Protein AF-A0A6C0IF96-F1 (afdb_monomer)

InterPro domains:
  IPR025749 Sphingomyelin synthase-like domain [PF14360] (118-184)
  IPR045221 Sphingomyelin synthase-like [PTHR21290] (3-183)

Nearest PDB structures (foldseek):
  2a96-assembly2_C  TM=3.937E-01  e=8.155E-01  Salmonella enterica subsp. enterica serovar Typhimurium
  9jq0-assembly1_A  TM=4.313E-01  e=2.202E+00  Klebsiella pneumoniae 342
  7f18-assembly3_C  TM=3.898E-01  e=2.202E+00  Pseudomonas aeruginosa
  1eoi-assembly1_A  TM=3.866E-01  e=2.686E+00  Shimwellia blattae
  1d2t-assembly1_A  TM=3.594E-01  e=9.774E+00  Shimwellia blattae

Structure (mmCIF, N/CA/C/O backbone):
data_AF-A0A6C0IF96-F1
#
_entry.id   AF-A0A6C0IF96-F1
#
loop_
_atom_site.group_PDB
_atom_site.id
_atom_site.type_symbol
_atom_site.label_atom_id
_atom_site.label_alt_id
_atom_site.label_comp_id
_atom_site.label_asym_id
_atom_site.label_entity_id
_atom_site.label_seq_id
_atom_site.pdbx_PDB_ins_code
_atom_site.Cartn_x
_atom_site.Cartn_y
_atom_site.Cartn_z
_atom_site.occupancy
_atom_site.B_iso_or_equiv
_atom_site.auth_seq_id
_atom_site.auth_comp_id
_atom_site.auth_asym_id
_atom_site.auth_atom_id
_atom_site.pdbx_PDB_model_num
ATOM 1 N N . MET A 1 1 ? 3.254 13.600 25.659 1.00 69.75 1 MET A N 1
ATOM 2 C CA . MET A 1 1 ? 4.427 14.160 24.950 1.00 69.75 1 MET A CA 1
ATOM 3 C C . MET A 1 1 ? 5.281 13.077 24.284 1.00 69.75 1 MET A C 1
ATOM 5 O O . MET A 1 1 ? 5.411 13.110 23.072 1.00 69.75 1 MET A O 1
ATOM 9 N N . TYR A 1 2 ? 5.772 12.069 25.017 1.00 82.62 2 TYR A N 1
ATOM 10 C CA . TYR A 1 2 ? 6.645 11.014 24.462 1.00 82.62 2 TYR A CA 1
ATOM 11 C C . TYR A 1 2 ? 6.023 10.183 23.316 1.00 82.62 2 TYR A C 1
ATOM 13 O O . TYR A 1 2 ? 6.676 9.947 22.309 1.00 82.62 2 TYR A O 1
ATOM 21 N N . LYS A 1 3 ? 4.733 9.819 23.405 1.00 83.25 3 LYS A N 1
ATOM 22 C CA . LYS A 1 3 ? 4.023 9.085 22.333 1.00 83.25 3 LYS A CA 1
ATOM 23 C C . LYS A 1 3 ? 3.950 9.859 21.007 1.00 83.25 3 LYS A C 1
ATOM 25 O O . LYS A 1 3 ? 4.128 9.277 19.946 1.00 83.25 3 LYS A O 1
ATOM 30 N N . ILE A 1 4 ? 3.722 11.172 21.085 1.00 85.06 4 ILE A N 1
ATOM 31 C CA . ILE A 1 4 ? 3.670 12.057 19.911 1.00 85.06 4 ILE A CA 1
ATOM 32 C C . ILE A 1 4 ? 5.063 12.165 19.285 1.00 85.06 4 ILE A C 1
ATOM 34 O O . ILE A 1 4 ? 5.203 12.070 18.072 1.00 85.06 4 ILE A O 1
ATOM 38 N N . LEU A 1 5 ? 6.102 12.293 20.114 1.00 89.25 5 LEU A N 1
ATOM 39 C CA . LEU A 1 5 ? 7.483 12.308 19.642 1.00 89.25 5 LEU A CA 1
ATOM 40 C C . LEU A 1 5 ? 7.848 11.010 18.905 1.00 89.25 5 LEU A C 1
ATOM 42 O O . LEU A 1 5 ? 8.382 11.078 17.803 1.00 89.25 5 LEU A O 1
ATOM 46 N N . ILE A 1 6 ? 7.513 9.842 19.469 1.00 88.50 6 ILE A N 1
ATOM 47 C CA . ILE A 1 6 ? 7.736 8.545 18.807 1.00 88.50 6 ILE A CA 1
ATOM 48 C C . ILE A 1 6 ? 7.043 8.503 17.445 1.00 88.50 6 ILE A C 1
ATOM 50 O O . ILE A 1 6 ? 7.666 8.113 16.463 1.00 88.50 6 ILE A O 1
ATOM 54 N N . PHE A 1 7 ? 5.781 8.926 17.371 1.00 89.56 7 PHE A N 1
ATOM 55 C CA . PHE A 1 7 ? 5.023 8.941 16.121 1.00 89.56 7 PHE A CA 1
ATOM 56 C C . PHE A 1 7 ? 5.738 9.742 15.020 1.00 89.56 7 PHE A C 1
ATOM 58 O O . PHE A 1 7 ? 5.934 9.233 13.917 1.00 89.56 7 PHE A O 1
ATOM 65 N N . PHE A 1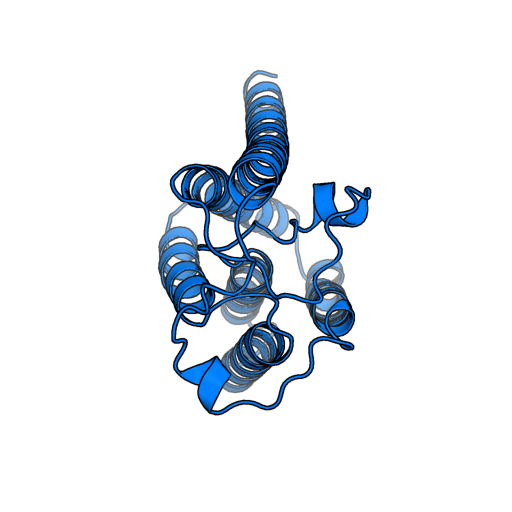 8 ? 6.210 10.953 15.333 1.00 91.94 8 PHE A N 1
ATOM 66 C CA . PHE A 1 8 ? 6.968 11.762 14.374 1.00 91.94 8 PHE A CA 1
ATOM 67 C C . PHE A 1 8 ? 8.311 11.135 13.994 1.00 91.94 8 PHE A C 1
ATOM 69 O O . PHE A 1 8 ? 8.680 11.173 12.823 1.00 91.94 8 PHE A O 1
ATOM 76 N N . ILE A 1 9 ? 9.019 10.519 14.945 1.00 92.94 9 ILE A N 1
ATOM 77 C CA . ILE A 1 9 ? 10.272 9.807 14.659 1.00 92.94 9 ILE A CA 1
ATOM 78 C C . ILE A 1 9 ? 10.025 8.668 13.662 1.00 92.94 9 ILE A C 1
ATOM 80 O O . ILE A 1 9 ? 10.761 8.550 12.686 1.00 92.94 9 ILE A O 1
ATOM 84 N N . VAL A 1 10 ? 8.975 7.865 13.859 1.00 93.50 10 VAL A N 1
ATOM 85 C CA . VAL A 1 10 ? 8.635 6.763 12.943 1.00 93.50 10 VAL A CA 1
ATOM 86 C C . VAL A 1 10 ? 8.319 7.291 11.544 1.00 93.50 10 VAL A C 1
ATOM 88 O O . VAL A 1 10 ? 8.808 6.739 10.562 1.00 93.50 10 VAL A O 1
ATOM 91 N N . ILE A 1 11 ? 7.565 8.386 11.438 1.00 92.69 11 ILE A N 1
ATOM 92 C CA . ILE A 1 11 ? 7.268 9.020 10.148 1.00 92.69 11 ILE A CA 1
ATOM 93 C C . ILE A 1 11 ? 8.548 9.483 9.442 1.00 92.69 11 ILE A C 1
ATOM 95 O O . ILE A 1 11 ? 8.721 9.218 8.253 1.00 92.69 11 ILE A O 1
ATOM 99 N N . ILE A 1 12 ? 9.460 10.137 10.166 1.00 93.56 12 ILE A N 1
ATOM 100 C CA . ILE A 1 12 ? 10.745 10.587 9.613 1.00 93.56 12 ILE A CA 1
ATOM 101 C C . ILE A 1 12 ? 11.563 9.392 9.113 1.00 93.56 12 ILE A C 1
ATOM 103 O O . ILE A 1 12 ? 12.131 9.463 8.026 1.00 93.56 12 ILE A O 1
ATOM 107 N N . ILE A 1 13 ? 11.587 8.287 9.866 1.00 94.06 13 ILE A N 1
ATOM 108 C CA . ILE A 1 13 ? 12.266 7.052 9.455 1.00 94.06 13 ILE A CA 1
ATOM 109 C C . ILE A 1 13 ? 11.658 6.509 8.159 1.00 94.06 13 ILE A C 1
ATOM 111 O O . ILE A 1 13 ? 12.403 6.219 7.228 1.00 94.06 13 ILE A O 1
ATOM 115 N N . ILE A 1 14 ? 10.328 6.411 8.064 1.00 93.44 14 ILE A N 1
ATOM 116 C CA . ILE A 1 14 ? 9.641 5.908 6.862 1.00 93.44 14 ILE A CA 1
ATOM 117 C C . ILE A 1 14 ? 10.014 6.746 5.637 1.00 93.44 14 ILE A C 1
ATOM 119 O O . ILE A 1 14 ? 10.457 6.200 4.628 1.00 93.44 14 ILE A O 1
ATOM 123 N N . PHE A 1 15 ? 9.894 8.072 5.725 1.00 91.38 15 PHE A N 1
ATOM 124 C CA . PHE A 1 15 ? 10.227 8.951 4.602 1.00 91.38 15 PHE A CA 1
ATOM 125 C C . PHE A 1 15 ? 11.717 8.922 4.252 1.00 91.38 15 PHE A C 1
ATOM 127 O O . PHE A 1 15 ? 12.069 8.903 3.072 1.00 91.38 15 PHE A O 1
ATOM 134 N N . GLY A 1 16 ? 12.593 8.874 5.258 1.00 92.06 16 GLY A N 1
ATOM 135 C CA . GLY A 1 16 ? 14.034 8.756 5.059 1.00 92.06 16 GLY A CA 1
ATOM 136 C C . GLY A 1 16 ? 14.413 7.470 4.325 1.00 92.06 16 GLY A C 1
ATOM 137 O O . GLY A 1 16 ? 15.194 7.517 3.378 1.00 92.06 16 GLY A O 1
ATOM 138 N N . LEU A 1 17 ? 13.819 6.336 4.705 1.00 92.25 17 LEU A N 1
ATOM 139 C CA . LEU A 1 17 ? 14.047 5.043 4.055 1.00 92.25 17 LEU A CA 1
ATOM 140 C C . LEU A 1 17 ? 13.461 4.989 2.638 1.00 92.25 17 LEU A C 1
ATOM 142 O O . LEU A 1 17 ? 14.123 4.477 1.740 1.00 92.25 17 LEU A O 1
ATOM 146 N N . ASN A 1 18 ? 12.281 5.568 2.398 1.00 90.00 18 ASN A N 1
ATOM 147 C CA . ASN A 1 18 ? 11.716 5.668 1.046 1.00 90.00 18 ASN A CA 1
ATOM 148 C C . ASN A 1 18 ? 12.631 6.477 0.114 1.00 90.00 18 ASN A C 1
ATOM 150 O O . ASN A 1 18 ? 12.901 6.068 -1.017 1.00 90.00 18 ASN A O 1
ATOM 154 N N . TYR A 1 19 ? 13.147 7.609 0.599 1.00 90.31 19 TYR A N 1
ATOM 155 C CA . TYR A 1 19 ? 14.112 8.410 -0.150 1.00 90.31 19 TYR A CA 1
ATOM 156 C C . TYR A 1 19 ? 15.425 7.650 -0.376 1.00 90.31 19 TYR A C 1
ATOM 158 O O . TYR A 1 19 ? 15.966 7.660 -1.479 1.00 90.31 19 TYR A O 1
ATOM 166 N N . TRP A 1 20 ? 15.909 6.924 0.634 1.00 91.88 20 TRP A N 1
ATOM 167 C CA . TRP A 1 20 ? 17.101 6.089 0.503 1.00 91.88 20 TRP A CA 1
ATOM 168 C C . TRP A 1 20 ? 16.904 4.997 -0.564 1.00 91.88 20 TRP A C 1
ATOM 170 O O . TRP A 1 20 ? 17.744 4.861 -1.452 1.00 91.88 20 TRP A O 1
ATOM 180 N N . CYS A 1 21 ? 15.779 4.276 -0.557 1.00 91.38 21 CYS A N 1
ATOM 181 C CA . CYS A 1 21 ? 15.443 3.286 -1.588 1.00 91.38 21 CYS A CA 1
ATOM 182 C C . CYS A 1 21 ? 15.558 3.881 -3.002 1.00 91.38 21 CYS A C 1
ATOM 184 O O . CYS A 1 21 ? 16.183 3.287 -3.884 1.00 91.38 21 CYS A O 1
ATOM 186 N N . HIS A 1 22 ? 15.038 5.095 -3.200 1.00 90.12 22 HIS A N 1
ATOM 187 C CA . HIS A 1 22 ? 15.162 5.802 -4.470 1.00 90.12 22 HIS A CA 1
ATOM 188 C C . HIS A 1 22 ? 16.624 6.068 -4.864 1.00 90.12 22 HIS A C 1
ATOM 190 O O . HIS A 1 22 ? 17.001 5.793 -6.003 1.00 90.12 22 HIS A O 1
ATOM 196 N N . LEU A 1 23 ? 17.452 6.546 -3.929 1.00 91.06 23 LEU A N 1
ATOM 197 C CA . LEU A 1 23 ? 18.872 6.811 -4.177 1.00 91.06 23 LEU A CA 1
ATOM 198 C C . LEU A 1 23 ? 19.659 5.541 -4.523 1.00 91.06 23 LEU A C 1
ATOM 200 O O . LEU A 1 23 ? 20.406 5.553 -5.498 1.00 91.06 23 LEU A O 1
ATOM 204 N N . ILE A 1 24 ? 19.471 4.444 -3.776 1.00 91.94 24 ILE A N 1
ATOM 205 C CA . ILE A 1 24 ? 20.142 3.165 -4.076 1.00 91.94 24 ILE A CA 1
ATOM 206 C C . ILE A 1 24 ? 19.704 2.659 -5.452 1.00 91.94 24 ILE A C 1
ATOM 208 O O . ILE A 1 24 ? 20.539 2.226 -6.241 1.00 91.94 24 ILE A O 1
ATOM 212 N N . GLY A 1 25 ? 18.405 2.721 -5.757 1.00 90.12 25 GLY A N 1
ATOM 213 C CA . GLY A 1 25 ? 17.883 2.280 -7.046 1.00 90.12 25 GLY A CA 1
ATOM 214 C C . GLY A 1 25 ? 18.455 3.077 -8.219 1.00 90.12 25 GLY A C 1
ATOM 215 O O . GLY A 1 25 ? 18.836 2.490 -9.232 1.00 90.12 25 GLY A O 1
ATOM 216 N N . MET A 1 26 ? 18.568 4.401 -8.080 1.00 89.25 26 MET A N 1
ATOM 217 C CA . MET A 1 26 ? 19.208 5.245 -9.091 1.00 89.25 26 MET A CA 1
ATOM 218 C C . MET A 1 26 ? 20.679 4.891 -9.292 1.00 89.25 26 MET A C 1
ATOM 220 O O . MET A 1 26 ? 21.111 4.785 -10.435 1.00 89.25 26 MET A O 1
ATOM 224 N N . ASP A 1 27 ? 21.431 4.712 -8.206 1.00 90.38 27 ASP A N 1
ATOM 225 C CA . ASP A 1 27 ? 22.859 4.392 -8.258 1.00 90.38 27 ASP A CA 1
ATOM 226 C C . ASP A 1 27 ? 23.105 3.016 -8.895 1.00 90.38 27 ASP A C 1
ATOM 228 O O . ASP A 1 27 ? 23.872 2.895 -9.848 1.00 90.38 27 ASP A O 1
ATOM 232 N N . PHE A 1 28 ? 22.357 1.993 -8.468 1.00 88.69 28 PHE A N 1
ATOM 233 C CA . PHE A 1 28 ? 22.494 0.624 -8.970 1.00 88.69 28 PHE A CA 1
ATOM 234 C C . PHE A 1 28 ? 22.189 0.496 -10.472 1.00 88.69 28 PHE A C 1
ATOM 236 O O . PHE A 1 28 ? 22.869 -0.242 -11.186 1.00 88.69 28 PHE A O 1
ATOM 243 N N . TYR A 1 29 ? 21.174 1.216 -10.964 1.00 86.38 29 TYR A N 1
ATOM 244 C CA . TYR A 1 29 ? 20.753 1.164 -12.369 1.00 86.38 29 TYR A CA 1
ATOM 245 C C . TYR A 1 29 ? 21.358 2.260 -13.253 1.00 86.38 29 TYR A C 1
ATOM 247 O O . TYR A 1 29 ? 21.019 2.321 -14.433 1.00 86.38 29 TYR A O 1
ATOM 255 N N . LYS A 1 30 ? 22.248 3.112 -12.728 1.00 83.19 30 LYS A N 1
ATOM 256 C CA . LYS A 1 30 ? 22.876 4.198 -13.496 1.00 83.19 30 LYS A CA 1
ATOM 257 C C . LYS A 1 30 ? 23.668 3.682 -14.699 1.00 83.19 30 LYS A C 1
ATOM 259 O O . LYS A 1 30 ? 23.560 4.239 -15.787 1.00 83.19 30 LYS A O 1
ATOM 264 N N . ASP A 1 31 ? 24.419 2.605 -14.484 1.00 74.69 31 ASP A N 1
ATOM 265 C CA . ASP A 1 31 ? 25.379 2.063 -15.452 1.00 74.69 31 ASP A CA 1
ATOM 266 C C . ASP A 1 31 ? 24.962 0.684 -16.003 1.00 74.69 31 ASP A C 1
ATOM 268 O O . ASP A 1 31 ? 25.697 0.065 -16.772 1.00 74.69 31 ASP A O 1
ATOM 272 N N . GLN A 1 32 ? 23.779 0.182 -15.623 1.00 69.56 32 GLN A N 1
ATOM 273 C CA . GLN A 1 32 ? 23.275 -1.116 -16.071 1.00 69.56 32 GLN A CA 1
ATOM 274 C C . GLN A 1 32 ? 22.174 -0.964 -17.126 1.00 69.56 32 GLN A C 1
ATOM 276 O O . GLN A 1 32 ? 21.291 -0.117 -16.977 1.00 69.56 32 GLN A O 1
ATOM 281 N N . PRO A 1 33 ? 22.147 -1.820 -18.168 1.00 61.50 33 PRO A N 1
ATOM 282 C CA . PRO A 1 33 ? 20.997 -1.879 -19.055 1.00 61.50 33 PRO A CA 1
ATOM 283 C C . PRO A 1 33 ? 19.759 -2.247 -18.229 1.00 61.50 33 PRO A C 1
ATOM 285 O O . PRO A 1 33 ? 19.735 -3.263 -17.537 1.00 61.50 33 PRO A O 1
ATOM 288 N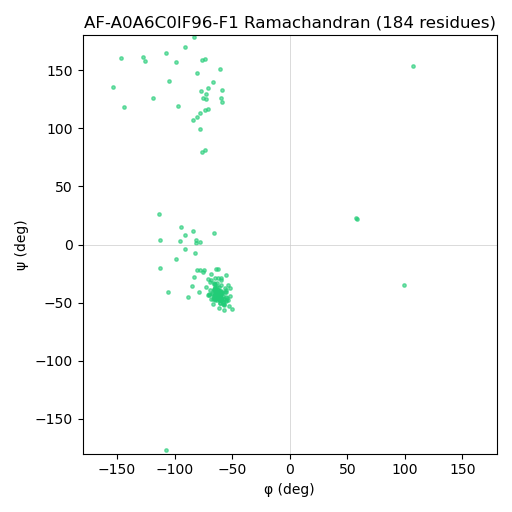 N . THR A 1 34 ? 18.702 -1.442 -18.323 1.00 60.78 34 THR A N 1
ATOM 289 C CA . THR A 1 34 ? 17.436 -1.599 -17.577 1.00 60.78 34 THR A CA 1
ATOM 290 C C . THR A 1 34 ? 16.637 -2.858 -17.947 1.00 60.78 34 THR A C 1
ATOM 292 O O . THR A 1 34 ? 15.489 -2.997 -17.543 1.00 60.78 34 THR A O 1
ATOM 295 N N . ASN A 1 35 ? 17.219 -3.774 -18.724 1.00 58.38 35 ASN A N 1
ATOM 296 C CA . ASN A 1 35 ? 16.531 -4.871 -19.403 1.00 58.38 35 ASN A CA 1
ATOM 297 C C . ASN A 1 35 ? 16.453 -6.172 -18.592 1.00 58.38 35 ASN A C 1
ATOM 299 O O . ASN A 1 35 ? 16.038 -7.206 -19.119 1.00 58.38 35 ASN A O 1
ATOM 30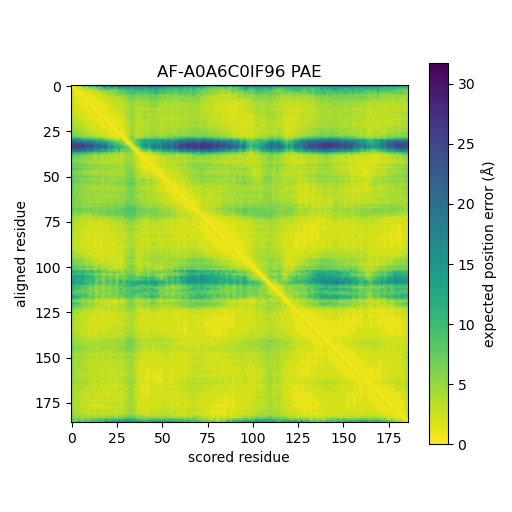3 N N . TYR A 1 36 ? 16.840 -6.154 -17.315 1.00 68.81 36 TYR A N 1
ATOM 304 C CA . TYR A 1 36 ? 16.638 -7.299 -16.428 1.00 68.81 36 TYR A CA 1
ATOM 305 C C . TYR A 1 36 ? 15.158 -7.402 -16.055 1.00 68.81 36 TYR A C 1
ATOM 307 O O . TYR A 1 36 ? 14.718 -6.943 -15.002 1.00 68.81 36 TYR A O 1
ATOM 315 N N . LYS A 1 37 ? 14.371 -7.988 -16.957 1.00 72.75 37 LYS A N 1
ATOM 316 C CA . LYS A 1 37 ? 12.951 -8.234 -16.741 1.00 72.75 37 LYS A CA 1
ATOM 317 C C . LYS A 1 37 ? 12.786 -9.448 -15.834 1.00 72.75 37 LYS A C 1
ATOM 319 O O . LYS A 1 37 ? 13.109 -10.570 -16.220 1.00 72.75 37 LYS A O 1
ATOM 324 N N . ILE A 1 38 ? 12.269 -9.224 -14.630 1.00 87.06 38 ILE A N 1
ATOM 325 C CA . ILE A 1 38 ? 11.828 -10.316 -13.761 1.00 87.06 38 ILE A CA 1
ATOM 326 C C . ILE A 1 38 ? 10.553 -10.906 -14.360 1.00 87.06 38 ILE A C 1
ATOM 328 O O . ILE A 1 38 ? 9.651 -10.177 -14.778 1.00 87.06 38 ILE A O 1
ATOM 332 N N . HIS A 1 39 ? 10.483 -12.234 -14.417 1.00 90.38 39 HIS A N 1
ATOM 333 C CA . HIS A 1 39 ? 9.260 -12.909 -14.816 1.00 90.38 39 HIS A CA 1
ATOM 334 C C . HIS A 1 39 ? 8.208 -12.774 -13.711 1.00 90.38 39 HIS A C 1
ATOM 336 O O . HIS A 1 39 ? 8.377 -13.304 -12.613 1.00 90.38 39 HIS A O 1
ATOM 342 N N . ASP A 1 40 ? 7.106 -12.105 -14.033 1.00 93.31 40 ASP A N 1
ATOM 343 C CA . ASP A 1 40 ? 5.950 -11.955 -13.161 1.00 93.31 40 ASP A CA 1
ATOM 344 C C . ASP A 1 40 ? 4.715 -12.580 -13.819 1.00 93.31 40 ASP A C 1
ATOM 346 O O . ASP A 1 40 ? 4.375 -12.266 -14.964 1.00 93.31 40 ASP A O 1
ATOM 350 N N . LEU A 1 41 ? 4.060 -13.488 -13.086 1.00 95.31 41 LEU A N 1
ATOM 351 C CA . LEU A 1 41 ? 2.963 -14.303 -13.606 1.00 95.31 41 LEU A CA 1
ATOM 352 C C . LEU A 1 41 ? 1.832 -13.436 -14.162 1.00 95.31 41 LEU A C 1
ATOM 354 O O . LEU A 1 41 ? 1.418 -13.630 -15.303 1.00 95.31 41 LEU A O 1
ATOM 358 N N . LEU A 1 42 ? 1.337 -12.468 -13.393 1.00 96.06 42 LEU A N 1
ATOM 359 C CA . LEU A 1 42 ? 0.210 -11.655 -13.838 1.00 96.06 42 LEU A CA 1
ATOM 360 C C . LEU A 1 42 ? 0.647 -10.541 -14.786 1.00 96.06 42 LEU A C 1
ATOM 362 O O . LEU A 1 42 ? -0.164 -10.122 -15.610 1.00 96.06 42 LEU A O 1
ATOM 366 N N . HIS A 1 43 ? 1.915 -10.115 -14.782 1.00 94.25 43 HIS A N 1
ATOM 367 C CA . HIS A 1 43 ? 2.408 -9.258 -15.866 1.00 94.25 43 HIS A CA 1
ATOM 368 C C . HIS A 1 43 ? 2.424 -9.957 -17.223 1.00 94.25 43 HIS A C 1
ATOM 370 O O . HIS A 1 43 ? 2.254 -9.288 -18.239 1.00 94.25 43 HIS A O 1
ATOM 376 N N . SER A 1 44 ? 2.593 -11.280 -17.259 1.00 94.19 44 SER A N 1
ATOM 377 C CA . SER A 1 44 ? 2.552 -12.043 -18.514 1.00 94.19 44 SER A CA 1
ATOM 378 C C . SER A 1 44 ? 1.138 -12.224 -19.085 1.00 94.19 44 SER A C 1
ATOM 380 O O . SER A 1 44 ? 0.992 -12.449 -20.283 1.00 94.19 44 SER A O 1
ATOM 382 N N . VAL A 1 45 ? 0.105 -12.101 -18.242 1.00 96.38 45 VAL A N 1
ATOM 383 C CA . VAL A 1 45 ? -1.299 -12.365 -18.605 1.00 96.38 45 VAL A CA 1
ATOM 384 C C . VAL A 1 45 ? -2.109 -11.077 -18.768 1.00 96.38 45 VAL A C 1
ATOM 386 O O . VAL A 1 45 ? -2.934 -10.975 -19.674 1.00 96.38 45 VAL A O 1
ATOM 389 N N . LEU A 1 46 ? -1.911 -10.096 -17.885 1.00 95.94 46 LEU A N 1
ATOM 390 C CA . LEU A 1 46 ? -2.687 -8.856 -17.876 1.00 95.94 46 LEU A CA 1
ATOM 391 C C . LEU A 1 46 ? -2.179 -7.856 -18.923 1.00 95.94 46 LEU A C 1
ATOM 393 O O . LEU A 1 46 ? -0.963 -7.778 -19.146 1.00 95.94 46 LEU A O 1
ATOM 397 N N . PRO A 1 47 ? -3.076 -7.033 -19.502 1.00 95.50 47 PRO A N 1
ATOM 398 C CA . PRO A 1 47 ? -2.682 -5.964 -20.410 1.00 95.50 47 PRO A CA 1
ATOM 399 C C . PRO A 1 47 ? -1.762 -4.961 -19.709 1.00 95.50 47 PRO A C 1
ATOM 401 O O . PRO A 1 47 ? -1.845 -4.757 -18.497 1.00 95.50 47 PRO A O 1
ATOM 404 N N . ASP A 1 48 ? -0.889 -4.330 -20.490 1.00 94.25 48 ASP A N 1
ATOM 405 C CA . ASP A 1 48 ? -0.060 -3.231 -20.010 1.00 94.25 48 ASP A CA 1
ATOM 406 C C . ASP A 1 48 ? -0.879 -1.935 -20.007 1.00 94.25 48 ASP A C 1
ATOM 408 O O . ASP A 1 48 ? -1.238 -1.410 -21.061 1.00 94.25 48 ASP A O 1
ATOM 412 N N . LEU A 1 49 ? -1.208 -1.456 -18.809 1.00 94.56 49 LEU A N 1
ATOM 413 C CA . LEU A 1 49 ? -1.975 -0.234 -18.569 1.00 94.56 49 LEU A CA 1
ATOM 414 C C . LEU A 1 49 ? -1.124 0.840 -17.881 1.00 94.56 49 LEU A C 1
ATOM 416 O O . LEU A 1 49 ? -1.664 1.666 -17.146 1.00 94.56 49 LEU A O 1
ATOM 420 N N . HIS A 1 50 ? 0.201 0.826 -18.055 1.00 90.44 50 HIS A N 1
ATOM 421 C CA . HIS A 1 50 ? 1.113 1.730 -17.345 1.00 90.44 50 HIS A CA 1
ATOM 422 C C . HIS A 1 50 ? 0.734 3.216 -17.438 1.00 90.44 50 HIS A C 1
ATOM 424 O O . HIS A 1 50 ? 0.809 3.949 -16.448 1.00 90.44 50 HIS A O 1
ATOM 430 N N . ASP A 1 51 ? 0.235 3.654 -18.592 1.00 90.38 51 ASP A N 1
ATOM 431 C CA . ASP A 1 51 ? -0.171 5.045 -18.815 1.00 90.38 51 ASP A CA 1
ATOM 432 C C . ASP A 1 51 ? -1.322 5.483 -17.887 1.00 90.38 51 ASP A C 1
ATOM 434 O O . ASP A 1 51 ? -1.467 6.663 -17.571 1.00 90.38 51 ASP A O 1
ATOM 438 N N . TYR A 1 52 ? -2.085 4.527 -17.352 1.00 91.25 52 TYR A N 1
ATOM 439 C CA . TYR A 1 52 ? -3.176 4.752 -16.406 1.00 91.25 52 TYR A CA 1
ATOM 440 C C . TYR A 1 52 ? -2.751 4.621 -14.937 1.00 91.25 52 TYR A C 1
ATOM 442 O O . TYR A 1 52 ? -3.616 4.531 -14.070 1.00 91.25 52 TYR A O 1
ATOM 450 N N . HIS A 1 53 ? -1.456 4.632 -14.603 1.00 85.94 53 HIS A N 1
ATOM 451 C CA . HIS A 1 53 ? -0.973 4.466 -13.221 1.00 85.94 53 HIS A CA 1
ATOM 452 C C . HIS A 1 53 ? -1.570 5.469 -12.207 1.00 85.94 53 HIS A C 1
ATOM 454 O O . HIS A 1 53 ? -1.698 5.141 -11.031 1.00 85.94 53 HIS A O 1
ATOM 460 N N . ILE A 1 54 ? -1.991 6.664 -12.645 1.00 87.56 54 ILE A N 1
ATOM 461 C CA . ILE A 1 54 ? -2.686 7.661 -11.803 1.00 87.56 54 ILE A CA 1
ATOM 462 C C . ILE A 1 54 ? -4.035 7.131 -11.281 1.00 87.56 54 ILE A C 1
ATOM 464 O O . ILE A 1 54 ? -4.473 7.510 -10.196 1.00 87.56 54 ILE A O 1
ATOM 468 N N . SER A 1 55 ? -4.688 6.223 -12.012 1.00 88.00 55 SER A N 1
ATOM 469 C CA . SER A 1 55 ? -5.977 5.648 -11.606 1.00 88.00 55 SER A CA 1
ATOM 470 C C . SER A 1 55 ? -5.914 4.918 -10.262 1.00 88.00 55 SER A C 1
ATOM 472 O O . SER A 1 55 ? -6.896 4.932 -9.525 1.00 88.00 55 SER A O 1
ATOM 474 N N . ILE A 1 56 ? -4.759 4.354 -9.897 1.00 90.00 56 ILE A N 1
ATOM 475 C CA . ILE A 1 56 ? -4.568 3.679 -8.606 1.00 90.00 56 ILE A CA 1
ATOM 476 C C . ILE A 1 56 ? -4.697 4.673 -7.453 1.00 90.00 56 ILE A C 1
ATOM 478 O O . ILE A 1 56 ? -5.364 4.386 -6.459 1.00 90.00 56 ILE A O 1
ATOM 482 N N . ASP A 1 57 ? -4.101 5.858 -7.594 1.00 89.94 57 ASP A N 1
ATOM 483 C CA . ASP A 1 57 ? -4.189 6.904 -6.575 1.00 89.94 57 ASP A CA 1
ATOM 484 C C . ASP A 1 57 ? -5.643 7.369 -6.421 1.00 89.94 57 ASP A C 1
ATOM 486 O O . ASP A 1 57 ? -6.139 7.524 -5.306 1.00 89.94 57 ASP A O 1
ATOM 490 N N . ILE A 1 58 ? -6.361 7.509 -7.542 1.00 91.00 58 ILE A N 1
ATOM 491 C CA . ILE A 1 58 ? -7.786 7.870 -7.566 1.00 91.00 58 ILE A CA 1
ATOM 492 C C . ILE A 1 58 ? -8.637 6.816 -6.842 1.00 91.00 58 ILE A C 1
ATOM 494 O O . ILE A 1 58 ? -9.491 7.185 -6.038 1.00 91.00 58 ILE A O 1
ATOM 498 N N . ILE A 1 59 ? -8.394 5.519 -7.073 1.00 91.56 59 ILE A N 1
ATOM 499 C CA . ILE A 1 59 ? -9.067 4.428 -6.344 1.00 91.56 59 ILE A CA 1
ATOM 500 C C . ILE A 1 59 ? -8.817 4.567 -4.836 1.00 91.56 59 ILE A C 1
ATOM 502 O O . ILE A 1 59 ? -9.764 4.481 -4.053 1.00 91.56 59 ILE A O 1
ATOM 506 N N . GLY A 1 60 ? -7.570 4.853 -4.445 1.00 90.19 60 GLY A N 1
ATOM 507 C CA . GLY A 1 60 ? -7.176 5.199 -3.077 1.00 90.19 60 GLY A CA 1
ATOM 508 C C . GLY A 1 60 ? -8.046 6.294 -2.466 1.00 90.19 60 GLY A C 1
ATOM 509 O O . GLY A 1 60 ? -8.663 6.087 -1.423 1.00 90.19 60 GLY A O 1
ATOM 510 N N . PHE A 1 61 ? -8.138 7.443 -3.135 1.00 90.88 61 PHE A N 1
ATOM 511 C CA . PHE A 1 61 ? -8.919 8.584 -2.655 1.00 90.88 61 PHE A CA 1
ATOM 512 C C . PHE A 1 61 ? -10.421 8.297 -2.576 1.00 90.88 61 PHE A C 1
ATOM 514 O O . PHE A 1 61 ? -11.055 8.653 -1.583 1.00 90.88 61 PHE A O 1
ATOM 521 N N . ILE A 1 62 ? -10.994 7.627 -3.580 1.00 92.88 62 ILE A N 1
ATOM 522 C CA . ILE A 1 62 ? -12.415 7.246 -3.574 1.00 92.88 62 ILE A CA 1
ATOM 523 C C . ILE A 1 62 ? -12.709 6.321 -2.392 1.00 92.88 62 ILE A C 1
ATOM 525 O O . ILE A 1 62 ? -13.718 6.493 -1.708 1.00 92.88 62 ILE A O 1
ATOM 529 N N . ALA A 1 63 ? -11.813 5.372 -2.115 1.00 91.94 63 ALA A N 1
ATOM 530 C CA . ALA A 1 63 ? -11.983 4.438 -1.016 1.00 91.94 63 ALA A CA 1
ATOM 531 C C . ALA A 1 63 ? -11.989 5.118 0.358 1.00 91.94 63 ALA A C 1
ATOM 533 O O . ALA A 1 63 ? -12.544 4.535 1.273 1.00 91.94 63 ALA A O 1
ATOM 534 N N . VAL A 1 64 ? -11.440 6.331 0.510 1.00 93.44 64 VAL A N 1
ATOM 535 C CA . VAL A 1 64 ? -11.443 7.094 1.776 1.00 93.44 64 VAL A CA 1
ATOM 536 C C . VAL A 1 64 ? -12.785 7.775 2.057 1.00 93.44 64 VAL A C 1
ATOM 538 O O . VAL A 1 64 ? -13.087 8.060 3.216 1.00 93.44 64 VAL A O 1
ATOM 541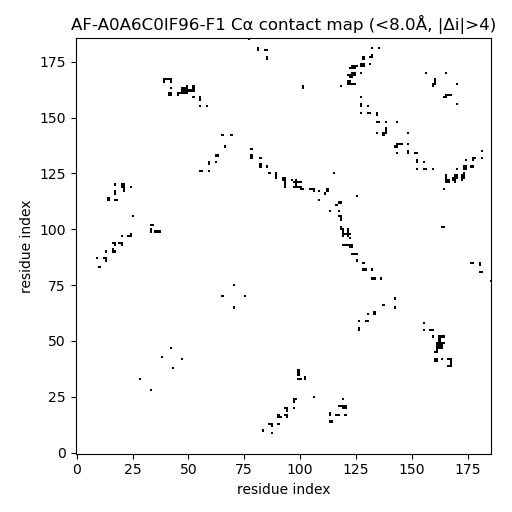 N N . ILE A 1 65 ? -13.622 8.015 1.041 1.00 92.62 65 ILE A N 1
ATOM 542 C CA . ILE A 1 65 ? -14.886 8.757 1.195 1.00 92.62 65 ILE A CA 1
ATOM 543 C C . ILE A 1 65 ? -15.781 8.165 2.303 1.00 92.62 65 ILE A C 1
ATOM 545 O O . ILE A 1 65 ? -16.206 8.929 3.174 1.00 92.62 65 ILE A O 1
ATOM 549 N N . PRO A 1 66 ? -16.022 6.837 2.374 1.00 90.94 66 PRO A N 1
ATOM 550 C CA . PRO A 1 66 ? -16.796 6.259 3.470 1.00 90.94 66 PRO A CA 1
ATOM 551 C C . PRO A 1 66 ? -16.133 6.452 4.841 1.00 90.94 66 PRO A C 1
ATOM 553 O O . PRO A 1 66 ? -16.829 6.661 5.827 1.00 90.94 66 PRO A O 1
ATOM 556 N N . ALA A 1 67 ? -14.799 6.448 4.937 1.00 90.44 67 ALA A N 1
ATOM 557 C CA . ALA A 1 67 ? -14.123 6.668 6.219 1.00 90.44 67 ALA A CA 1
ATOM 558 C C . ALA A 1 67 ? -14.407 8.068 6.761 1.00 90.44 67 ALA A C 1
ATOM 560 O O . ALA A 1 67 ? -14.683 8.199 7.944 1.00 90.44 67 ALA A O 1
ATOM 561 N N . ILE A 1 68 ? -14.426 9.098 5.913 1.00 90.12 68 ILE A N 1
ATOM 562 C CA . ILE A 1 68 ? -14.739 10.469 6.352 1.00 90.12 68 ILE A CA 1
ATOM 563 C C . ILE A 1 68 ? -16.145 10.548 6.969 1.00 90.12 68 ILE A C 1
ATOM 565 O O . ILE A 1 68 ? -16.364 11.311 7.905 1.00 90.12 68 ILE A O 1
ATOM 569 N N . MET A 1 69 ? -17.093 9.761 6.454 1.00 91.19 69 MET A N 1
ATOM 570 C CA . MET A 1 69 ? -18.487 9.781 6.905 1.00 91.19 69 MET A CA 1
ATOM 571 C C . MET A 1 69 ? -18.745 8.892 8.126 1.00 91.19 69 MET A C 1
ATOM 573 O O . MET A 1 69 ? -19.581 9.238 8.957 1.00 91.19 69 MET A O 1
ATOM 577 N N . TYR A 1 70 ? -18.065 7.747 8.220 1.00 92.81 70 TYR A N 1
ATOM 578 C CA . TYR A 1 70 ? -18.388 6.697 9.190 1.00 92.81 70 TYR A CA 1
ATOM 579 C C . TYR A 1 70 ? -17.323 6.483 10.272 1.00 92.81 70 TYR A C 1
ATOM 581 O O . TYR A 1 70 ? -17.638 5.902 11.310 1.00 92.81 70 TYR A O 1
ATOM 589 N N . PHE A 1 71 ? -16.071 6.911 10.073 1.00 94.69 71 PHE A N 1
ATOM 590 C CA . PHE A 1 71 ? -15.035 6.690 11.081 1.00 94.69 71 PHE A CA 1
ATOM 591 C C . PHE A 1 71 ? -15.206 7.645 12.255 1.00 94.69 71 PHE A C 1
ATOM 593 O O . PHE A 1 71 ? -15.211 8.866 12.110 1.00 94.69 71 PHE A O 1
ATOM 600 N N . ASN A 1 72 ? -15.272 7.065 13.449 1.00 93.75 72 ASN A N 1
ATOM 601 C CA . ASN A 1 72 ? -15.110 7.807 14.687 1.00 93.75 72 ASN A CA 1
ATOM 602 C C . ASN A 1 72 ? -13.613 7.986 15.016 1.00 93.75 72 ASN A C 1
ATOM 604 O O . ASN A 1 72 ? -12.716 7.515 14.304 1.00 93.75 72 ASN A O 1
ATOM 608 N N . GLN A 1 73 ? -13.332 8.683 16.117 1.00 93.31 73 GLN A N 1
ATOM 609 C CA . GLN A 1 73 ? -11.962 8.942 16.558 1.00 93.31 73 GLN A CA 1
ATOM 610 C C . GLN A 1 73 ? -11.184 7.649 16.855 1.00 93.31 73 GLN A C 1
ATOM 612 O O . GLN A 1 73 ? -10.012 7.555 16.497 1.00 93.31 73 GLN A O 1
ATOM 617 N N . GLU A 1 74 ? -11.820 6.653 17.474 1.00 93.62 74 GLU A N 1
ATOM 618 C CA . GLU A 1 74 ? -11.176 5.384 17.836 1.00 93.62 74 GLU A CA 1
ATOM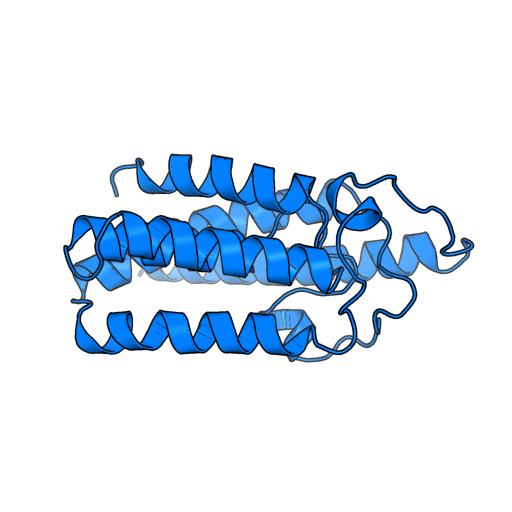 619 C C . GLU A 1 74 ? -10.752 4.596 16.595 1.00 93.62 74 GLU A C 1
ATOM 621 O O . GLU A 1 74 ? -9.594 4.202 16.474 1.00 93.62 74 GLU A O 1
ATOM 626 N N . LEU A 1 75 ? -11.654 4.462 15.624 1.00 95.06 75 LEU A N 1
ATOM 627 C CA . LEU A 1 75 ? -11.409 3.766 14.367 1.00 95.06 75 LEU A CA 1
ATOM 628 C C . LEU A 1 75 ? -10.346 4.469 13.519 1.00 95.06 75 LEU A C 1
ATOM 630 O O . LEU A 1 75 ? -9.508 3.822 12.892 1.00 95.06 75 LEU A O 1
ATOM 634 N N . THR A 1 76 ? -10.338 5.804 13.550 1.00 94.44 76 THR A N 1
ATOM 635 C CA . THR A 1 76 ? -9.299 6.611 12.901 1.00 94.44 76 THR A CA 1
ATOM 636 C C . THR A 1 76 ? -7.930 6.346 13.527 1.00 94.44 76 THR A C 1
ATOM 638 O O . THR A 1 76 ? -6.958 6.119 12.808 1.00 94.44 76 THR A O 1
ATOM 641 N N . ILE A 1 77 ? -7.836 6.331 14.861 1.00 93.75 77 ILE A N 1
ATOM 642 C CA . ILE A 1 77 ? -6.586 6.033 15.574 1.00 93.75 77 ILE A CA 1
ATOM 643 C C . ILE A 1 77 ? -6.130 4.598 15.293 1.00 93.75 77 ILE A C 1
ATOM 645 O O . ILE A 1 77 ? -4.941 4.374 15.055 1.00 93.75 77 ILE A O 1
ATOM 649 N N . GLU A 1 78 ? -7.052 3.635 15.280 1.00 95.69 78 GLU A N 1
ATOM 650 C CA . GLU A 1 78 ? -6.753 2.241 14.961 1.00 95.69 78 GLU A CA 1
ATOM 651 C C . GLU A 1 78 ? -6.191 2.106 13.540 1.00 95.69 78 GLU A C 1
ATOM 653 O O . GLU A 1 78 ? -5.117 1.525 13.359 1.00 95.69 78 GLU A O 1
ATOM 658 N N . PHE A 1 79 ? -6.867 2.690 12.545 1.00 96.44 79 PHE A N 1
ATOM 659 C CA . PHE A 1 79 ? -6.411 2.694 11.157 1.00 96.44 79 PHE A CA 1
ATOM 660 C C . PHE A 1 79 ? -5.020 3.314 11.029 1.00 96.44 79 PHE A C 1
ATOM 662 O O . PHE A 1 79 ? -4.120 2.682 10.479 1.00 96.44 79 PHE A O 1
ATOM 669 N N . LEU A 1 80 ? -4.817 4.517 11.578 1.00 94.94 80 LEU A N 1
ATOM 670 C CA . LEU A 1 80 ? -3.538 5.223 11.501 1.00 94.94 80 LEU A CA 1
ATOM 671 C C . LEU A 1 80 ? -2.411 4.432 12.167 1.00 94.94 80 LEU A C 1
ATOM 673 O O . LEU A 1 80 ? -1.317 4.351 11.614 1.00 94.94 80 LEU A O 1
ATOM 677 N N . THR A 1 81 ? -2.668 3.815 13.320 1.00 94.81 81 THR A N 1
ATOM 678 C CA . THR A 1 81 ? -1.650 3.039 14.041 1.00 94.81 81 THR A CA 1
ATOM 679 C C . THR A 1 81 ? -1.283 1.768 13.277 1.00 94.81 81 THR A C 1
ATOM 681 O O . THR A 1 81 ? -0.100 1.500 13.067 1.00 94.81 81 THR A O 1
ATOM 684 N N . LYS A 1 82 ? -2.277 1.008 12.795 1.00 97.12 82 LYS A N 1
ATOM 685 C CA . LYS A 1 82 ? -2.051 -0.201 11.981 1.00 97.12 82 LYS A CA 1
ATOM 686 C C . LYS A 1 82 ? -1.333 0.128 10.683 1.00 97.12 82 LYS A C 1
ATOM 688 O O . LYS A 1 82 ? -0.355 -0.532 10.335 1.00 97.12 82 LYS A O 1
ATOM 693 N N . PHE A 1 83 ? -1.780 1.171 9.993 1.00 96.19 83 PHE A N 1
ATOM 694 C CA . PHE A 1 83 ? -1.178 1.589 8.738 1.00 96.19 83 PHE A CA 1
ATOM 695 C C . PHE A 1 83 ? 0.257 2.088 8.936 1.00 96.19 83 PHE A C 1
ATOM 697 O O . PHE A 1 83 ? 1.126 1.748 8.141 1.00 96.19 83 PHE A O 1
ATOM 704 N N . LEU A 1 84 ? 0.552 2.802 10.027 1.00 95.69 84 LEU A N 1
ATOM 705 C CA . LEU A 1 84 ? 1.916 3.228 10.343 1.00 95.69 84 LEU A CA 1
ATOM 706 C C . LEU A 1 84 ? 2.860 2.034 10.551 1.00 95.69 84 LEU A C 1
ATOM 708 O O . LEU A 1 84 ? 3.980 2.047 10.044 1.00 95.69 84 LEU A O 1
ATOM 712 N N . ILE A 1 85 ? 2.408 0.986 11.248 1.00 96.06 85 ILE A N 1
ATOM 713 C CA . ILE A 1 85 ? 3.188 -0.249 11.432 1.00 96.06 85 ILE A CA 1
ATOM 714 C C . ILE A 1 85 ? 3.446 -0.927 10.080 1.00 96.06 85 ILE A C 1
ATOM 716 O O . ILE A 1 85 ? 4.578 -1.311 9.790 1.00 96.06 85 ILE A O 1
ATOM 720 N N . ILE A 1 86 ? 2.421 -1.034 9.230 1.00 97.31 86 ILE A N 1
ATOM 721 C CA . ILE A 1 86 ? 2.549 -1.588 7.875 1.00 97.31 86 ILE A CA 1
ATOM 722 C C . ILE A 1 86 ? 3.563 -0.787 7.048 1.00 97.31 86 ILE A C 1
ATOM 724 O O . ILE A 1 86 ? 4.435 -1.369 6.406 1.00 97.31 86 ILE A O 1
ATOM 728 N N . MET A 1 87 ? 3.482 0.543 7.085 1.00 95.62 87 MET A N 1
ATOM 729 C CA . MET A 1 87 ? 4.385 1.426 6.345 1.00 95.62 87 MET A CA 1
ATOM 730 C C . MET A 1 87 ? 5.828 1.335 6.843 1.00 95.62 87 MET A C 1
ATOM 732 O O . MET A 1 87 ? 6.752 1.425 6.038 1.00 95.62 87 MET A O 1
ATOM 736 N N . LEU A 1 88 ? 6.035 1.097 8.140 1.00 95.19 88 LEU A N 1
ATOM 737 C CA . LEU A 1 88 ? 7.361 0.830 8.690 1.00 95.19 88 LEU A CA 1
ATOM 738 C C . LEU A 1 88 ? 7.938 -0.488 8.156 1.00 95.19 88 LEU A C 1
ATOM 740 O O . LEU A 1 88 ? 9.087 -0.516 7.724 1.00 95.19 88 LEU A O 1
ATOM 744 N N . ILE A 1 89 ? 7.140 -1.563 8.130 1.00 95.88 89 ILE A N 1
ATOM 745 C CA . ILE A 1 89 ? 7.551 -2.853 7.548 1.00 95.88 89 ILE A CA 1
ATOM 746 C C . ILE A 1 89 ? 7.914 -2.667 6.071 1.00 95.88 89 ILE A C 1
ATOM 748 O O . ILE A 1 89 ? 8.996 -3.081 5.654 1.00 95.88 89 ILE A O 1
ATOM 752 N N . ARG A 1 90 ? 7.056 -1.979 5.303 1.00 94.62 90 ARG A N 1
ATOM 753 C CA . ARG A 1 90 ? 7.321 -1.634 3.900 1.00 94.62 90 ARG A CA 1
ATOM 754 C C . ARG A 1 90 ? 8.667 -0.927 3.751 1.00 94.62 90 ARG A C 1
ATOM 756 O O . ARG A 1 90 ? 9.499 -1.400 2.983 1.00 94.62 90 ARG A O 1
ATOM 763 N N . ALA A 1 91 ? 8.901 0.143 4.508 1.00 93.19 91 ALA A N 1
ATOM 764 C CA . ALA A 1 91 ? 10.117 0.949 4.416 1.00 93.19 91 ALA A CA 1
ATOM 765 C C . ALA A 1 91 ? 11.401 0.115 4.593 1.00 93.19 91 ALA A C 1
ATOM 767 O O . ALA A 1 91 ? 12.368 0.301 3.858 1.00 93.19 91 ALA A O 1
ATOM 768 N N . PHE A 1 92 ? 11.403 -0.858 5.510 1.00 94.44 92 PHE A N 1
ATOM 769 C CA . PHE A 1 92 ? 12.530 -1.784 5.653 1.00 94.44 92 PHE A CA 1
ATOM 770 C C . PHE A 1 92 ? 12.647 -2.761 4.478 1.00 94.44 92 PHE A C 1
ATOM 772 O O . PHE A 1 92 ? 13.751 -2.985 3.981 1.00 94.44 92 PHE A O 1
ATOM 779 N N . THR A 1 93 ? 11.533 -3.323 4.000 1.00 94.06 93 THR A N 1
ATOM 780 C CA . THR A 1 93 ? 11.564 -4.289 2.888 1.00 94.06 93 THR A CA 1
ATOM 781 C C . THR A 1 93 ? 12.087 -3.682 1.585 1.00 94.06 93 THR A C 1
ATOM 783 O O . THR A 1 93 ? 12.917 -4.300 0.925 1.00 94.06 93 THR A O 1
ATOM 786 N N . ILE A 1 94 ? 11.700 -2.451 1.247 1.00 91.94 94 ILE A N 1
ATOM 787 C CA . ILE A 1 94 ? 12.081 -1.820 -0.030 1.00 91.94 94 ILE A CA 1
ATOM 788 C C . ILE A 1 94 ? 13.541 -1.350 -0.061 1.00 91.94 94 ILE A C 1
ATOM 790 O O . ILE A 1 94 ? 14.133 -1.219 -1.127 1.00 91.94 94 ILE A O 1
ATOM 794 N N . VAL A 1 95 ? 14.143 -1.091 1.104 1.00 93.25 95 VAL A N 1
ATOM 795 C CA . VAL A 1 95 ? 15.575 -0.762 1.208 1.00 93.25 95 VAL A CA 1
ATOM 796 C C . VAL A 1 95 ? 16.424 -2.033 1.234 1.00 93.25 95 VAL A C 1
ATOM 798 O O . VAL A 1 95 ? 17.571 -2.021 0.795 1.00 93.25 95 VAL A O 1
ATOM 801 N N . SER A 1 96 ? 15.867 -3.146 1.721 1.00 93.19 96 SER A N 1
ATOM 802 C CA . SER A 1 96 ? 16.607 -4.402 1.868 1.00 93.19 96 SER A CA 1
ATOM 803 C C . SER A 1 96 ? 16.996 -5.053 0.541 1.00 93.19 96 SER A C 1
ATOM 805 O O . SER A 1 96 ? 17.957 -5.818 0.489 1.00 93.19 96 SER A O 1
ATOM 807 N N . THR A 1 97 ? 16.266 -4.782 -0.540 1.00 90.62 97 THR A N 1
ATOM 808 C CA . THR A 1 97 ? 16.559 -5.314 -1.873 1.00 90.62 97 THR A CA 1
ATOM 809 C C . THR A 1 97 ? 16.006 -4.367 -2.929 1.00 90.62 97 THR A C 1
ATOM 811 O O . THR A 1 97 ? 14.874 -3.909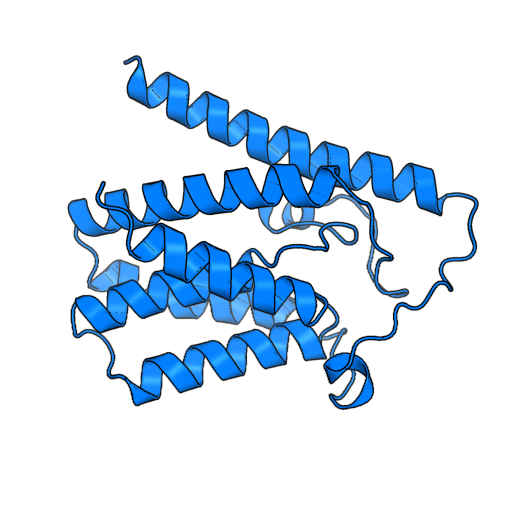 -2.836 1.00 90.62 97 THR A O 1
ATOM 814 N N . VAL A 1 98 ? 16.802 -4.089 -3.957 1.00 88.81 98 VAL A N 1
ATOM 815 C CA . VAL A 1 98 ? 16.404 -3.229 -5.074 1.00 88.81 98 VAL A CA 1
ATOM 816 C C . VAL A 1 98 ? 15.922 -4.127 -6.203 1.00 88.81 98 VAL A C 1
ATOM 818 O O . VAL A 1 98 ? 16.690 -4.944 -6.711 1.00 88.81 98 VAL A O 1
ATOM 821 N N . LEU A 1 99 ? 14.659 -3.982 -6.605 1.00 89.69 99 LEU A N 1
ATOM 822 C CA . LEU A 1 99 ? 14.131 -4.675 -7.780 1.00 89.69 99 LEU A CA 1
ATOM 823 C C . LEU A 1 99 ? 14.116 -3.756 -9.012 1.00 89.69 99 LEU A C 1
ATOM 825 O O . LEU A 1 99 ? 14.048 -2.529 -8.874 1.00 89.69 99 LEU A O 1
ATOM 829 N N . PRO A 1 100 ? 14.118 -4.334 -10.228 1.00 88.19 100 PRO A N 1
ATOM 830 C CA . PRO A 1 100 ? 14.011 -3.572 -11.460 1.00 88.19 100 PRO A CA 1
ATOM 831 C C . PRO A 1 100 ? 12.727 -2.749 -11.497 1.00 88.19 100 PRO A C 1
ATOM 833 O O . PRO A 1 100 ? 11.630 -3.258 -11.237 1.00 88.19 100 PRO A O 1
ATOM 836 N N . LYS A 1 101 ? 12.867 -1.476 -11.872 1.00 87.38 101 LYS A N 1
ATOM 837 C CA . LYS A 1 101 ? 11.728 -0.625 -12.219 1.00 87.38 101 LYS A CA 1
ATOM 838 C C . LYS A 1 101 ? 11.165 -1.010 -13.586 1.00 87.38 101 LYS A C 1
ATOM 840 O O . LYS A 1 101 ? 11.868 -1.563 -14.427 1.00 87.38 101 LYS A O 1
ATOM 845 N N . TYR A 1 102 ? 9.919 -0.625 -13.842 1.00 85.44 102 TYR A N 1
ATOM 846 C CA . TYR A 1 102 ? 9.378 -0.664 -15.198 1.00 85.44 102 TYR A CA 1
ATOM 847 C C . TYR A 1 102 ? 10.108 0.352 -16.093 1.00 85.44 102 TYR A C 1
ATOM 849 O O . TYR A 1 102 ? 10.407 1.468 -15.656 1.00 85.44 102 TYR A O 1
ATOM 857 N N . GLU A 1 103 ? 10.393 -0.020 -17.342 1.00 80.31 103 GLU A N 1
ATOM 858 C CA . GLU A 1 103 ? 11.242 0.756 -18.261 1.00 80.31 103 GLU A CA 1
ATOM 859 C C . GLU A 1 103 ? 10.758 2.200 -18.430 1.00 80.31 103 GLU A C 1
ATOM 861 O O . GLU A 1 103 ? 11.547 3.136 -18.285 1.00 80.31 103 GLU A O 1
ATOM 866 N N . ARG A 1 104 ? 9.446 2.386 -18.632 1.00 81.12 104 ARG A N 1
ATOM 867 C CA . ARG A 1 104 ? 8.826 3.704 -18.855 1.00 81.12 104 ARG A CA 1
ATOM 868 C C . ARG A 1 104 ? 8.557 4.498 -17.573 1.00 81.12 104 ARG A C 1
ATOM 870 O O . ARG A 1 104 ? 7.986 5.579 -17.641 1.00 81.12 104 ARG A O 1
ATOM 877 N N . CYS A 1 105 ? 8.967 3.990 -16.411 1.00 81.31 105 CYS A N 1
ATOM 878 C CA . CYS A 1 105 ? 8.772 4.690 -15.148 1.00 81.31 105 CYS A CA 1
ATOM 879 C C . CYS A 1 105 ? 9.720 5.895 -15.031 1.00 81.31 105 CYS A C 1
ATOM 881 O O . CYS A 1 105 ? 10.945 5.735 -15.141 1.00 81.31 105 CYS A O 1
ATOM 883 N N . ASP A 1 106 ? 9.153 7.077 -14.779 1.00 79.38 106 ASP A N 1
ATOM 884 C CA . ASP A 1 106 ? 9.896 8.329 -14.618 1.00 79.38 106 ASP A CA 1
ATOM 885 C C . ASP A 1 106 ? 10.624 8.372 -13.267 1.00 79.38 106 ASP A C 1
ATOM 887 O O . ASP A 1 106 ? 10.012 8.389 -12.200 1.00 79.38 106 ASP A O 1
ATOM 891 N N . THR A 1 107 ? 11.956 8.397 -13.315 1.00 78.44 107 THR A N 1
ATOM 892 C CA . THR A 1 107 ? 12.811 8.453 -12.125 1.00 78.44 107 THR A CA 1
ATOM 893 C C . THR A 1 107 ? 12.964 9.859 -11.561 1.00 78.44 107 THR A C 1
ATOM 895 O O . THR A 1 107 ? 13.693 10.025 -10.586 1.00 78.44 107 THR A O 1
ATOM 898 N N . LYS A 1 108 ? 12.329 10.887 -12.136 1.00 78.06 108 LYS A N 1
ATOM 899 C CA . LYS A 1 108 ? 12.328 12.220 -11.532 1.00 78.06 108 LYS A CA 1
ATOM 900 C C . LYS A 1 108 ? 11.720 12.149 -10.138 1.00 78.06 108 LYS A C 1
ATOM 902 O O . LYS A 1 108 ? 10.585 11.713 -9.945 1.00 78.06 108 LYS A O 1
ATOM 907 N N . PHE A 1 109 ? 12.496 12.575 -9.152 1.00 67.50 109 PHE A N 1
ATOM 908 C CA . PHE A 1 109 ? 12.020 12.632 -7.786 1.00 67.50 109 PHE A CA 1
ATOM 909 C C . PHE A 1 109 ? 11.125 13.860 -7.608 1.00 67.50 109 PHE A C 1
ATOM 911 O O . PHE A 1 109 ? 11.614 14.980 -7.485 1.00 67.50 109 PHE A O 1
ATOM 918 N N . ASP A 1 110 ? 9.814 13.640 -7.649 1.00 78.31 110 ASP A N 1
ATOM 919 C CA . ASP A 1 110 ? 8.797 14.662 -7.402 1.00 78.31 110 ASP A CA 1
ATOM 920 C C . ASP A 1 110 ? 8.116 14.429 -6.040 1.00 78.31 110 ASP A C 1
ATOM 922 O O . ASP A 1 110 ? 8.194 13.336 -5.467 1.00 78.31 110 ASP A O 1
ATOM 926 N N . TYR A 1 111 ? 7.399 15.431 -5.528 1.00 74.69 111 TYR A N 1
ATOM 927 C CA . TYR A 1 111 ? 6.655 15.363 -4.265 1.00 74.69 111 TYR A CA 1
ATOM 928 C C . TYR A 1 111 ? 5.694 14.171 -4.214 1.00 74.69 111 TYR A C 1
ATOM 930 O O . TYR A 1 111 ? 5.528 13.547 -3.165 1.00 74.69 111 TYR A O 1
ATOM 938 N N . ARG A 1 112 ? 5.103 13.803 -5.359 1.00 78.75 112 ARG A N 1
ATOM 939 C CA . ARG A 1 112 ? 4.265 12.605 -5.481 1.00 78.75 112 ARG A CA 1
ATOM 940 C C . ARG A 1 112 ? 5.043 11.332 -5.140 1.00 78.75 112 ARG A C 1
ATOM 942 O O . ARG A 1 112 ? 4.567 10.538 -4.335 1.00 78.75 112 ARG A O 1
ATOM 949 N N . ASN A 1 113 ? 6.242 11.169 -5.700 1.00 75.94 113 ASN A N 1
ATOM 950 C CA . ASN A 1 113 ? 7.087 9.991 -5.485 1.00 75.94 113 ASN A CA 1
ATOM 951 C C . ASN A 1 113 ? 7.612 9.920 -4.044 1.00 75.94 113 ASN A C 1
ATOM 953 O O . ASN A 1 113 ? 7.777 8.829 -3.501 1.00 75.94 113 ASN A O 1
ATOM 957 N N . PHE A 1 114 ? 7.812 11.072 -3.397 1.00 72.62 114 PHE A N 1
ATOM 958 C CA . PHE A 1 114 ? 8.169 11.140 -1.979 1.00 72.62 114 PHE A CA 1
ATOM 959 C C . PHE A 1 114 ? 7.047 10.619 -1.063 1.00 72.62 114 PHE A C 1
ATOM 961 O O . PHE A 1 114 ? 7.324 9.933 -0.080 1.00 72.62 114 PHE A O 1
ATOM 968 N N . ILE A 1 115 ? 5.783 10.923 -1.384 1.00 71.81 115 ILE A N 1
ATOM 969 C CA . ILE A 1 115 ? 4.628 10.578 -0.538 1.00 71.81 115 ILE A CA 1
ATOM 970 C C . ILE A 1 115 ? 4.070 9.185 -0.854 1.00 71.81 115 ILE A C 1
ATOM 972 O O . ILE A 1 115 ? 3.776 8.417 0.061 1.00 71.81 115 ILE A O 1
ATOM 976 N N . LEU A 1 116 ? 3.905 8.856 -2.136 1.00 76.44 116 LEU A N 1
ATOM 977 C CA . LEU A 1 116 ? 3.197 7.652 -2.586 1.00 76.44 116 LEU A CA 1
ATOM 978 C C . LEU A 1 116 ? 4.135 6.487 -2.940 1.00 76.44 116 LEU A C 1
ATOM 980 O O . LEU A 1 116 ? 3.685 5.342 -3.022 1.00 76.44 116 LEU A O 1
ATOM 984 N N . GLY A 1 117 ? 5.439 6.747 -3.049 1.00 75.62 117 GLY A N 1
ATOM 985 C CA . GLY A 1 117 ? 6.450 5.773 -3.460 1.00 75.62 117 GLY A CA 1
ATOM 986 C C . GLY A 1 117 ? 6.963 6.040 -4.873 1.00 75.62 117 GLY A C 1
ATOM 987 O O . GLY A 1 117 ? 6.283 6.648 -5.697 1.00 75.62 117 GLY A O 1
ATOM 988 N N . GLY A 1 118 ? 8.197 5.612 -5.141 1.00 83.56 118 GLY A N 1
ATOM 989 C CA . GLY A 1 118 ? 8.895 5.860 -6.406 1.00 83.56 118 GLY A CA 1
ATOM 990 C C . GLY A 1 118 ? 9.028 4.622 -7.297 1.00 83.56 118 GLY A C 1
ATOM 991 O O . GLY A 1 118 ? 8.593 3.527 -6.964 1.00 83.56 118 GLY A O 1
ATOM 992 N N . CYS A 1 119 ? 9.709 4.765 -8.434 1.00 86.12 119 CYS A N 1
ATOM 993 C CA . CYS A 1 119 ? 9.883 3.669 -9.398 1.00 86.12 119 CYS A CA 1
ATOM 994 C C . CYS A 1 119 ? 10.596 2.419 -8.857 1.00 86.12 119 CYS A C 1
ATOM 996 O O . CYS A 1 119 ? 10.337 1.320 -9.346 1.00 86.12 119 CYS A O 1
ATOM 998 N N . TYR A 1 120 ? 11.505 2.595 -7.897 1.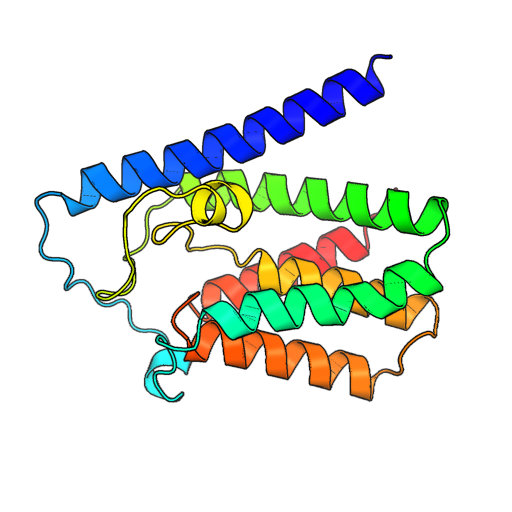00 88.69 120 TYR A N 1
ATOM 999 C CA . TYR A 1 120 ? 12.282 1.514 -7.278 1.00 88.69 120 TYR A CA 1
ATOM 1000 C C . TYR A 1 120 ? 11.607 0.927 -6.033 1.00 88.69 120 TYR A C 1
ATOM 1002 O O . TYR A 1 120 ? 12.094 -0.049 -5.474 1.00 88.69 120 TYR A O 1
ATOM 1010 N N . ASP A 1 121 ? 10.473 1.500 -5.624 1.00 88.38 121 ASP A N 1
ATOM 1011 C CA . ASP A 1 121 ? 9.662 1.054 -4.495 1.00 88.38 121 ASP A CA 1
ATOM 1012 C C . ASP A 1 121 ? 8.863 -0.189 -4.901 1.00 88.38 121 ASP A C 1
ATOM 1014 O O . ASP A 1 121 ? 7.711 -0.142 -5.333 1.00 88.38 121 ASP A O 1
ATOM 1018 N N . LYS A 1 122 ? 9.560 -1.316 -4.878 1.00 89.25 122 LYS A N 1
ATOM 1019 C CA . LYS A 1 122 ? 9.090 -2.645 -5.267 1.00 89.25 122 LYS A CA 1
ATOM 1020 C C . LYS A 1 122 ? 9.382 -3.588 -4.102 1.00 89.25 122 LYS A C 1
ATOM 1022 O O . LYS A 1 122 ? 10.220 -3.250 -3.276 1.00 89.25 122 LYS A O 1
ATOM 1027 N N . ILE A 1 123 ? 8.729 -4.751 -4.043 1.00 92.69 123 ILE A N 1
ATOM 1028 C CA . ILE A 1 123 ? 8.682 -5.743 -2.934 1.00 92.69 123 ILE A CA 1
ATOM 1029 C C . ILE A 1 123 ? 7.426 -5.631 -2.069 1.00 92.69 123 ILE A C 1
ATOM 1031 O O . ILE 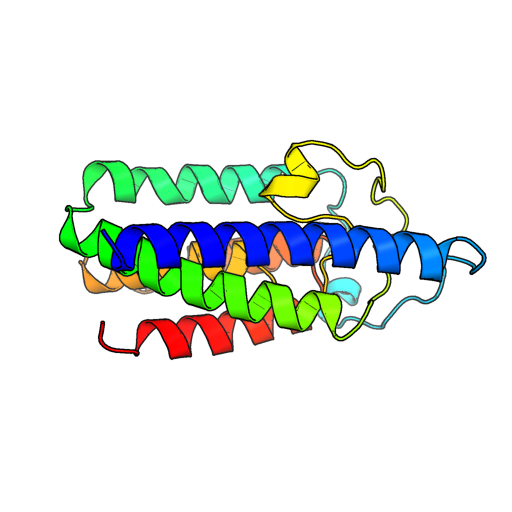A 1 123 ? 6.917 -6.652 -1.614 1.00 92.69 123 ILE A O 1
ATOM 1035 N N . PHE A 1 124 ? 6.890 -4.433 -1.835 1.00 95.06 124 PHE A N 1
ATOM 1036 C CA . PHE A 1 124 ? 5.735 -4.274 -0.949 1.00 95.06 124 PHE A CA 1
ATOM 1037 C C . PHE A 1 124 ? 4.796 -3.173 -1.450 1.00 95.06 124 PHE A C 1
ATOM 1039 O O . PHE A 1 124 ? 5.156 -1.998 -1.477 1.00 95.06 124 PHE A O 1
ATOM 1046 N N . SER A 1 125 ? 3.545 -3.528 -1.769 1.00 95.94 125 SER A N 1
ATOM 1047 C CA . SER A 1 125 ? 2.550 -2.562 -2.254 1.00 95.94 125 SER A CA 1
ATOM 1048 C C . SER A 1 125 ? 1.829 -1.808 -1.128 1.00 95.94 125 SER A C 1
ATOM 1050 O O . SER A 1 125 ? 0.928 -2.338 -0.473 1.00 95.94 125 SER A O 1
ATOM 1052 N N . GLY A 1 126 ? 2.161 -0.523 -0.962 1.00 94.25 126 GLY A N 1
ATOM 1053 C CA . GLY A 1 126 ? 1.478 0.374 -0.022 1.00 94.25 126 GLY A CA 1
ATOM 1054 C C . GLY A 1 126 ? -0.002 0.600 -0.356 1.00 94.25 126 GLY A C 1
ATOM 1055 O O . GLY A 1 126 ? -0.842 0.529 0.539 1.00 94.25 126 GLY A O 1
ATOM 1056 N N . HIS A 1 127 ? -0.344 0.804 -1.635 1.00 94.75 127 HIS A N 1
ATOM 1057 C CA . HIS A 1 127 ? -1.735 0.979 -2.084 1.00 94.75 127 HIS A CA 1
ATOM 1058 C C . HIS A 1 127 ? -2.599 -0.249 -1.802 1.00 94.75 127 HIS A C 1
ATOM 1060 O O . HIS A 1 127 ? -3.734 -0.110 -1.348 1.00 94.75 127 HIS A O 1
ATOM 1066 N N . THR A 1 128 ? -2.060 -1.454 -2.021 1.00 97.31 128 THR A N 1
ATOM 1067 C CA . THR A 1 128 ? -2.764 -2.701 -1.687 1.00 97.31 128 THR A CA 1
ATOM 1068 C C . THR A 1 128 ? -3.059 -2.761 -0.196 1.00 97.31 128 THR A C 1
ATOM 1070 O O . THR A 1 128 ? -4.206 -2.975 0.189 1.00 97.31 128 THR A O 1
ATOM 1073 N N . SER A 1 129 ? -2.053 -2.521 0.646 1.00 97.75 129 SER A N 1
ATOM 1074 C CA . SER A 1 129 ? -2.234 -2.523 2.096 1.00 97.75 129 SER A CA 1
ATOM 1075 C C . SER A 1 129 ? -3.208 -1.465 2.591 1.00 97.75 129 SER A C 1
ATOM 1077 O O . SER A 1 129 ? -4.003 -1.745 3.484 1.00 97.75 129 SER A O 1
ATOM 1079 N N . PHE A 1 130 ? -3.163 -0.265 2.016 1.00 97.12 130 PHE A N 1
ATOM 1080 C CA . PHE A 1 130 ? -4.062 0.825 2.372 1.00 97.12 130 PHE A CA 1
ATOM 1081 C C . PHE A 1 130 ? -5.522 0.443 2.105 1.00 97.12 130 PHE A C 1
ATOM 1083 O O . PHE A 1 130 ? -6.339 0.463 3.025 1.00 97.12 130 PHE A O 1
ATOM 1090 N N . ILE A 1 131 ? -5.836 0.029 0.871 1.00 97.56 131 ILE A N 1
ATOM 1091 C CA . ILE A 1 131 ? -7.195 -0.359 0.473 1.00 97.56 131 ILE A CA 1
ATOM 1092 C C . ILE A 1 131 ? -7.673 -1.582 1.256 1.00 97.56 131 ILE A C 1
ATOM 1094 O O . ILE A 1 131 ? -8.807 -1.598 1.738 1.00 97.56 131 ILE A O 1
ATOM 1098 N N . LEU A 1 132 ? -6.820 -2.591 1.429 1.00 98.38 132 LEU A N 1
ATOM 1099 C CA . LEU A 1 132 ? -7.187 -3.811 2.138 1.00 98.38 132 LEU A CA 1
ATOM 1100 C C . LEU A 1 132 ? -7.457 -3.547 3.620 1.00 98.38 132 LEU A C 1
ATOM 1102 O O . LEU A 1 132 ? -8.478 -3.993 4.135 1.00 98.38 132 LEU A O 1
ATOM 1106 N N . LEU A 1 133 ? -6.599 -2.785 4.304 1.00 98.38 133 LEU A N 1
ATOM 1107 C CA . LEU A 1 133 ? -6.823 -2.426 5.705 1.00 98.38 133 LEU A CA 1
ATOM 1108 C C . LEU A 1 133 ? -8.124 -1.636 5.866 1.00 98.38 133 LEU A C 1
ATOM 1110 O O . LEU A 1 133 ? -8.924 -1.925 6.754 1.00 98.38 133 LEU A O 1
ATOM 1114 N N . LEU A 1 134 ? -8.338 -0.655 4.991 1.00 97.75 134 LEU A N 1
ATOM 1115 C CA . LEU A 1 134 ? -9.504 0.214 5.031 1.00 97.75 134 LEU A CA 1
ATOM 1116 C C . LEU A 1 134 ? -10.803 -0.572 4.813 1.00 97.75 134 LEU A C 1
ATOM 1118 O O . LEU A 1 134 ? -11.742 -0.460 5.597 1.00 97.75 134 LEU A O 1
ATOM 1122 N N . THR A 1 135 ? -10.837 -1.432 3.794 1.00 97.81 135 THR A N 1
ATOM 1123 C CA . THR A 1 135 ? -12.004 -2.272 3.486 1.00 97.81 135 THR A CA 1
ATOM 1124 C C . THR A 1 135 ? -12.251 -3.363 4.529 1.00 97.81 135 THR A C 1
ATOM 1126 O O . THR A 1 135 ? -13.409 -3.668 4.803 1.00 97.81 135 THR A O 1
ATOM 1129 N N . LEU A 1 136 ? -11.212 -3.913 5.170 1.00 98.25 136 LEU A N 1
ATOM 1130 C CA . LEU A 1 136 ? -11.369 -4.825 6.311 1.00 98.25 136 LEU A CA 1
ATOM 1131 C C . LEU A 1 136 ? -12.041 -4.132 7.503 1.00 98.25 136 LEU A C 1
ATOM 1133 O O . LEU A 1 136 ? -12.938 -4.712 8.115 1.00 98.25 136 LEU A O 1
ATOM 1137 N N . LEU A 1 137 ? -11.658 -2.886 7.805 1.00 97.44 137 LEU A N 1
ATOM 1138 C CA . LEU A 1 137 ? -12.337 -2.085 8.827 1.00 97.44 137 LEU A CA 1
ATOM 1139 C C . LEU A 1 137 ? -13.781 -1.773 8.415 1.00 97.44 137 LEU A C 1
ATOM 1141 O O . LEU A 1 137 ? -14.685 -1.955 9.220 1.00 97.44 137 LEU A O 1
ATOM 1145 N N . TYR A 1 138 ? -14.033 -1.402 7.155 1.00 97.50 138 TYR A N 1
ATOM 1146 C CA . TYR A 1 138 ? -15.402 -1.194 6.664 1.00 97.50 138 TYR A CA 1
ATOM 1147 C C . TYR A 1 138 ? -16.279 -2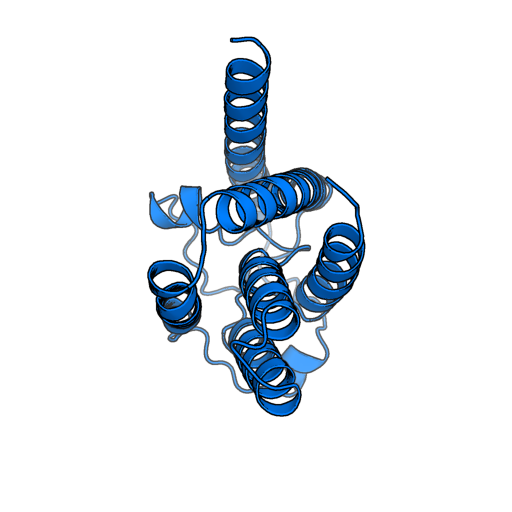.431 6.795 1.00 97.50 138 TYR A C 1
ATOM 1149 O O . TYR A 1 138 ? -17.450 -2.320 7.149 1.00 97.50 138 TYR A O 1
ATOM 1157 N N . TYR A 1 139 ? -15.728 -3.605 6.508 1.00 97.62 139 TYR A N 1
ATOM 1158 C CA . TYR A 1 139 ? -16.451 -4.857 6.653 1.00 97.62 139 TYR A CA 1
ATOM 1159 C C . TYR A 1 139 ? -16.745 -5.172 8.124 1.00 97.62 139 TYR A C 1
ATOM 1161 O O . TYR A 1 139 ? -17.866 -5.560 8.451 1.00 97.62 139 TYR A O 1
ATOM 1169 N N . ARG A 1 140 ? -15.771 -4.953 9.019 1.00 96.81 140 ARG A N 1
ATOM 1170 C CA . ARG A 1 140 ? -15.942 -5.143 10.466 1.00 96.81 140 ARG A CA 1
ATOM 1171 C C . ARG A 1 140 ? -17.031 -4.241 11.044 1.00 96.81 140 ARG A C 1
ATOM 1173 O O . ARG A 1 140 ? -17.838 -4.710 11.833 1.00 96.81 140 ARG A O 1
ATOM 1180 N N . GLU A 1 141 ? -17.071 -2.981 10.620 1.00 96.06 141 GLU A N 1
ATOM 1181 C CA . GLU A 1 141 ? -18.074 -1.999 11.056 1.00 96.06 141 GLU A CA 1
ATOM 1182 C C . GLU A 1 141 ? -19.387 -2.076 10.255 1.00 96.06 141 GLU A C 1
ATOM 1184 O O . GLU A 1 141 ? -20.223 -1.180 10.340 1.00 96.06 141 GLU A O 1
ATOM 1189 N N . HIS A 1 142 ? -19.578 -3.126 9.447 1.00 95.69 142 HIS A N 1
ATOM 1190 C CA . HIS A 1 142 ? -20.779 -3.350 8.634 1.00 95.69 142 HIS A CA 1
ATOM 1191 C C . HIS A 1 142 ? -21.124 -2.217 7.641 1.00 95.69 142 HIS A C 1
ATOM 1193 O O . HIS A 1 142 ? -22.263 -2.110 7.190 1.00 95.69 142 HIS A O 1
ATOM 1199 N N . ILE A 1 143 ? -20.141 -1.399 7.249 1.00 95.94 143 ILE A N 1
ATOM 1200 C CA . ILE A 1 143 ? -20.279 -0.344 6.229 1.00 95.94 143 ILE A CA 1
ATOM 1201 C C . ILE A 1 143 ? -20.378 -0.969 4.829 1.00 95.94 143 ILE A C 1
ATOM 1203 O O . ILE A 1 143 ? -21.115 -0.484 3.972 1.00 95.94 143 ILE A O 1
ATOM 1207 N N . ILE A 1 144 ? -19.645 -2.062 4.594 1.00 96.56 144 ILE A N 1
ATOM 1208 C CA . ILE A 1 144 ? -19.699 -2.844 3.352 1.00 96.56 144 ILE A CA 1
ATOM 1209 C C . ILE A 1 144 ? -19.975 -4.319 3.648 1.00 96.56 144 ILE A C 1
ATOM 1211 O O . ILE A 1 144 ? -19.694 -4.817 4.736 1.00 96.56 144 ILE A O 1
ATOM 1215 N N . ASN A 1 145 ? -20.489 -5.042 2.653 1.00 97.06 145 ASN A N 1
ATOM 1216 C CA . ASN A 1 145 ? -20.678 -6.489 2.729 1.00 97.06 145 ASN A CA 1
ATOM 1217 C C . ASN A 1 145 ? -19.450 -7.261 2.201 1.00 97.06 145 ASN A C 1
ATOM 1219 O O . ASN A 1 145 ? -18.536 -6.691 1.599 1.00 97.06 145 ASN A O 1
ATOM 1223 N N . LEU A 1 146 ? -19.439 -8.579 2.426 1.00 97.38 146 LEU A N 1
ATOM 1224 C CA . LEU A 1 146 ? -18.330 -9.454 2.041 1.00 97.38 146 LEU A CA 1
ATOM 1225 C C . LEU A 1 146 ? -18.059 -9.464 0.517 1.00 97.38 146 LEU A C 1
ATOM 1227 O O . LEU A 1 146 ? -16.893 -9.335 0.137 1.00 97.38 146 LEU A O 1
ATOM 1231 N N . PRO A 1 147 ? -19.072 -9.558 -0.374 1.00 98.06 147 PRO A N 1
ATOM 1232 C CA . PRO A 1 147 ? -18.846 -9.415 -1.813 1.00 98.06 147 PRO A CA 1
ATOM 1233 C C . PRO A 1 147 ? -18.155 -8.101 -2.196 1.00 98.06 147 PRO A C 1
ATOM 1235 O O . PRO A 1 147 ? -17.189 -8.123 -2.957 1.00 98.06 147 PRO A O 1
ATOM 1238 N N . THR A 1 148 ? -18.595 -6.969 -1.640 1.00 96.12 148 THR A N 1
ATOM 1239 C CA . THR A 1 148 ? -17.993 -5.655 -1.902 1.00 96.12 148 THR A CA 1
ATOM 1240 C C . THR A 1 148 ? -16.534 -5.612 -1.454 1.00 96.12 148 THR A C 1
ATOM 1242 O O . THR A 1 148 ? -15.694 -5.116 -2.204 1.00 96.12 148 THR A O 1
ATOM 1245 N N . LEU A 1 149 ? -16.205 -6.188 -0.289 1.00 97.00 149 LEU A N 1
ATOM 1246 C CA . LEU A 1 149 ? -14.820 -6.306 0.178 1.00 97.00 149 LEU A CA 1
ATOM 1247 C C . LEU A 1 149 ? -13.938 -7.026 -0.850 1.00 97.00 149 LEU A C 1
ATOM 1249 O O . LEU A 1 149 ? -12.868 -6.521 -1.195 1.00 97.00 149 LEU A O 1
ATOM 1253 N N . PHE A 1 150 ? -14.380 -8.176 -1.365 1.00 97.81 150 PHE A N 1
ATOM 1254 C CA . PHE A 1 150 ? -13.599 -8.928 -2.348 1.00 97.81 150 PHE A CA 1
ATOM 1255 C C . PHE A 1 150 ? -13.479 -8.183 -3.673 1.00 97.81 150 PHE A C 1
ATOM 1257 O O . PHE A 1 150 ? -12.376 -8.063 -4.201 1.00 97.81 150 PHE A O 1
ATOM 1264 N N . VAL A 1 151 ? -14.583 -7.645 -4.193 1.00 96.81 151 VAL A N 1
ATOM 1265 C CA . VAL A 1 151 ? -14.601 -6.936 -5.479 1.00 96.81 151 VAL A CA 1
ATOM 1266 C C . VAL A 1 151 ? -13.672 -5.722 -5.451 1.00 96.81 151 VAL A C 1
ATOM 1268 O O . VAL A 1 151 ? -12.842 -5.581 -6.347 1.00 96.81 151 VAL A O 1
ATOM 1271 N N . MET A 1 152 ? -13.746 -4.884 -4.412 1.00 95.81 152 MET A N 1
ATOM 1272 C CA . MET A 1 152 ? -12.884 -3.701 -4.293 1.00 95.81 152 MET A CA 1
ATOM 1273 C C . MET A 1 152 ? -11.400 -4.075 -4.253 1.00 95.81 152 MET A C 1
ATOM 1275 O O . MET A 1 152 ? -10.593 -3.472 -4.959 1.00 95.81 152 MET A O 1
ATOM 1279 N N . ASN A 1 153 ? -11.037 -5.089 -3.463 1.00 97.69 153 ASN A N 1
ATOM 1280 C CA . ASN A 1 153 ? -9.645 -5.511 -3.332 1.00 97.69 153 ASN A CA 1
ATOM 1281 C C . ASN A 1 153 ? -9.114 -6.177 -4.601 1.00 97.69 153 ASN A C 1
ATOM 1283 O O . ASN A 1 153 ? -8.017 -5.841 -5.034 1.00 97.69 153 ASN A O 1
ATOM 1287 N N . ILE A 1 154 ? -9.889 -7.061 -5.234 1.00 97.19 154 ILE A N 1
ATOM 1288 C CA . ILE A 1 154 ? -9.486 -7.718 -6.484 1.00 97.19 154 ILE A CA 1
ATOM 1289 C C . ILE A 1 154 ? -9.280 -6.676 -7.586 1.00 97.19 154 ILE A C 1
ATOM 1291 O O . ILE A 1 154 ? -8.249 -6.702 -8.252 1.00 97.19 154 ILE A O 1
ATOM 1295 N N . ILE A 1 155 ? -10.209 -5.727 -7.751 1.00 95.62 155 ILE A N 1
ATOM 1296 C CA . ILE A 1 155 ? -10.073 -4.658 -8.751 1.00 95.62 155 ILE A CA 1
ATOM 1297 C C . ILE A 1 155 ? -8.824 -3.817 -8.474 1.00 95.62 155 ILE A C 1
ATOM 1299 O O . ILE A 1 155 ? -8.039 -3.585 -9.391 1.00 95.62 155 ILE A O 1
ATOM 1303 N N . ASN A 1 156 ? -8.605 -3.402 -7.223 1.00 96.44 156 ASN A N 1
ATOM 1304 C CA . ASN A 1 156 ? -7.428 -2.622 -6.842 1.00 96.44 156 ASN A CA 1
ATOM 1305 C C . ASN A 1 156 ? -6.117 -3.370 -7.139 1.00 96.44 156 ASN A C 1
ATOM 1307 O O . ASN A 1 156 ? -5.212 -2.819 -7.760 1.00 96.44 156 ASN A O 1
ATOM 1311 N N . MET A 1 157 ? -6.026 -4.641 -6.748 1.00 97.31 157 MET A N 1
ATOM 1312 C CA . MET A 1 157 ? -4.837 -5.470 -6.965 1.00 97.31 157 MET A CA 1
ATOM 1313 C C . MET A 1 157 ? -4.565 -5.697 -8.455 1.00 97.31 157 MET A C 1
ATOM 1315 O O . MET A 1 157 ? -3.430 -5.548 -8.903 1.00 97.31 157 MET A O 1
ATOM 1319 N N . LEU A 1 158 ? -5.601 -6.006 -9.241 1.00 96.81 158 LEU A N 1
ATOM 1320 C CA . LEU A 1 158 ? -5.467 -6.169 -10.689 1.00 96.81 158 LEU A CA 1
ATOM 1321 C C . LEU A 1 158 ? -5.052 -4.861 -11.365 1.00 96.81 158 LEU A C 1
ATOM 1323 O O . LEU A 1 158 ? -4.184 -4.895 -12.233 1.00 96.81 158 LEU A O 1
ATOM 1327 N N . ALA A 1 159 ? -5.609 -3.720 -10.949 1.00 96.19 159 ALA A N 1
ATOM 1328 C CA . ALA A 1 159 ? -5.219 -2.410 -11.464 1.00 96.19 159 ALA A CA 1
ATOM 1329 C C . ALA A 1 159 ? -3.737 -2.119 -11.183 1.00 96.19 159 ALA A C 1
ATOM 1331 O O . ALA A 1 159 ? -2.999 -1.790 -12.107 1.00 96.19 159 ALA A O 1
ATOM 1332 N N . ILE A 1 160 ? -3.279 -2.337 -9.945 1.00 95.62 160 ILE A N 1
ATOM 1333 C CA . ILE A 1 160 ? -1.879 -2.149 -9.526 1.00 95.62 160 ILE A CA 1
ATOM 1334 C C . ILE A 1 160 ? -0.896 -2.966 -10.379 1.00 95.62 160 ILE A C 1
ATOM 1336 O O . ILE A 1 160 ? 0.185 -2.490 -10.741 1.00 95.62 160 ILE A O 1
ATOM 1340 N N . ILE A 1 161 ? -1.262 -4.206 -10.696 1.00 96.69 161 ILE A N 1
ATOM 1341 C CA . ILE A 1 161 ? -0.421 -5.125 -11.465 1.00 96.69 161 ILE A CA 1
ATOM 1342 C C . ILE A 1 161 ? -0.487 -4.805 -12.968 1.00 96.69 161 ILE A C 1
ATOM 1344 O O . ILE A 1 161 ? 0.539 -4.825 -13.657 1.00 96.69 161 ILE A O 1
ATOM 1348 N N . ALA A 1 162 ? -1.672 -4.482 -13.493 1.00 95.62 162 ALA A N 1
ATOM 1349 C CA . ALA A 1 162 ? -1.870 -4.141 -14.901 1.00 95.62 162 ALA A CA 1
ATOM 1350 C C . ALA A 1 162 ? -1.133 -2.850 -15.291 1.00 95.62 162 ALA A C 1
ATOM 1352 O O . ALA A 1 162 ? -0.531 -2.787 -16.358 1.00 95.62 162 ALA A O 1
ATOM 1353 N N . THR A 1 163 ? -1.076 -1.850 -14.410 1.00 94.25 163 THR A N 1
ATOM 1354 C CA . THR A 1 163 ? -0.312 -0.607 -14.642 1.00 94.25 163 THR A CA 1
ATOM 1355 C C . THR A 1 163 ? 1.200 -0.763 -14.430 1.00 94.25 163 THR A C 1
ATOM 1357 O O . THR A 1 163 ? 1.945 0.219 -14.490 1.00 94.25 163 THR A O 1
ATOM 1360 N N . ARG A 1 164 ? 1.676 -1.978 -14.119 1.00 93.12 164 ARG A N 1
ATOM 1361 C CA . ARG A 1 164 ? 3.086 -2.265 -13.791 1.00 93.12 164 ARG A CA 1
ATOM 1362 C C . ARG A 1 164 ? 3.606 -1.458 -12.593 1.00 93.12 164 ARG A C 1
ATOM 1364 O O . ARG A 1 164 ? 4.818 -1.297 -12.411 1.00 93.12 164 ARG A O 1
ATOM 1371 N N . SER A 1 165 ? 2.696 -0.981 -11.740 1.00 91.44 165 SER A N 1
ATOM 1372 C CA . SER A 1 165 ? 3.046 -0.228 -10.534 1.00 91.44 165 SER A CA 1
ATOM 1373 C C . SER A 1 165 ? 3.677 -1.125 -9.481 1.00 91.44 165 SER A C 1
ATOM 1375 O O . SER A 1 165 ? 4.562 -0.668 -8.770 1.00 91.44 165 SER A O 1
ATOM 1377 N N . HIS A 1 166 ? 3.317 -2.407 -9.436 1.00 94.94 166 HIS A N 1
ATOM 1378 C CA . HIS A 1 166 ? 3.960 -3.406 -8.585 1.00 94.94 166 HIS A CA 1
ATOM 1379 C C . HIS A 1 166 ? 3.981 -4.785 -9.246 1.00 94.94 166 HIS A C 1
ATOM 1381 O O . HIS A 1 166 ? 3.214 -5.059 -10.176 1.00 94.94 166 HIS A O 1
ATOM 1387 N N . TYR A 1 167 ? 4.867 -5.647 -8.752 1.00 95.38 167 TYR A N 1
ATOM 1388 C CA . TYR A 1 167 ? 4.853 -7.070 -9.075 1.00 95.38 167 TYR A CA 1
ATOM 1389 C C . TYR A 1 167 ? 3.733 -7.784 -8.307 1.00 95.38 167 TYR A C 1
ATOM 1391 O O . TYR A 1 167 ? 3.266 -7.325 -7.264 1.00 95.38 167 TYR A O 1
ATOM 1399 N N . THR A 1 168 ? 3.316 -8.942 -8.805 1.00 96.81 168 THR A N 1
ATOM 1400 C CA . THR A 1 168 ? 2.351 -9.834 -8.157 1.00 96.81 168 THR A CA 1
ATOM 1401 C C . THR A 1 168 ? 2.803 -10.197 -6.744 1.00 96.81 168 THR A C 1
ATOM 1403 O O . THR A 1 168 ? 1.993 -10.200 -5.820 1.00 96.81 168 THR A O 1
ATOM 1406 N N . VAL A 1 169 ? 4.100 -10.459 -6.548 1.00 96.25 169 VAL A N 1
ATOM 1407 C CA . VAL A 1 169 ? 4.643 -10.797 -5.223 1.00 96.25 169 VAL A CA 1
ATOM 1408 C C . VAL A 1 169 ? 4.484 -9.645 -4.225 1.00 96.25 169 VAL A C 1
ATOM 1410 O O . VAL A 1 169 ? 4.122 -9.893 -3.077 1.00 96.25 169 VAL A O 1
ATOM 1413 N N . ASP A 1 170 ? 4.635 -8.395 -4.672 1.00 96.12 170 ASP A N 1
ATOM 1414 C CA . ASP A 1 170 ? 4.470 -7.209 -3.825 1.00 96.12 170 ASP A CA 1
ATOM 1415 C C . ASP A 1 170 ? 3.043 -7.106 -3.267 1.00 96.12 170 ASP A C 1
ATOM 1417 O O . ASP A 1 170 ? 2.831 -6.687 -2.127 1.00 96.12 170 ASP A O 1
ATOM 1421 N N . VAL A 1 171 ? 2.057 -7.492 -4.084 1.00 97.50 171 VAL A N 1
ATOM 1422 C CA . VAL A 1 171 ? 0.638 -7.537 -3.717 1.00 97.50 171 VAL A CA 1
ATOM 1423 C C . VAL A 1 171 ? 0.367 -8.679 -2.736 1.00 97.50 171 VAL A C 1
ATOM 1425 O O . VAL A 1 171 ? -0.324 -8.475 -1.741 1.00 97.50 171 VAL A O 1
ATOM 1428 N N . LEU A 1 172 ? 0.938 -9.867 -2.960 1.00 97.81 172 LEU A N 1
ATOM 1429 C CA . LEU A 1 172 ? 0.778 -11.013 -2.054 1.00 97.81 172 LEU A CA 1
ATOM 1430 C C . LEU A 1 172 ? 1.378 -10.745 -0.667 1.00 97.81 172 LEU A C 1
ATOM 1432 O O . LEU A 1 172 ? 0.745 -11.046 0.347 1.00 97.81 172 LEU A O 1
ATOM 1436 N N . ILE A 1 173 ? 2.567 -10.135 -0.615 1.00 97.12 173 ILE A N 1
ATOM 1437 C CA . ILE A 1 173 ? 3.204 -9.709 0.639 1.00 97.12 173 ILE A CA 1
ATOM 1438 C C . ILE A 1 173 ? 2.318 -8.684 1.351 1.00 97.12 173 ILE A C 1
ATOM 1440 O O . ILE A 1 173 ? 2.055 -8.826 2.548 1.00 97.12 173 ILE A O 1
ATOM 1444 N N . ALA A 1 174 ? 1.802 -7.693 0.615 1.00 97.81 174 ALA A N 1
ATOM 1445 C CA . ALA A 1 174 ? 0.894 -6.697 1.169 1.00 97.81 174 ALA A CA 1
ATOM 1446 C C . ALA A 1 174 ? -0.372 -7.340 1.759 1.00 97.81 174 ALA A C 1
ATOM 1448 O O . ALA A 1 174 ? -0.766 -6.966 2.864 1.00 97.81 174 ALA A O 1
ATOM 1449 N N . ILE A 1 175 ? -0.978 -8.337 1.100 1.00 98.25 175 ILE A N 1
ATOM 1450 C CA . ILE A 1 175 ? -2.122 -9.083 1.653 1.00 98.25 175 ILE A CA 1
ATOM 1451 C C . ILE A 1 175 ? -1.744 -9.712 2.993 1.00 98.25 175 ILE A C 1
ATOM 1453 O O . ILE A 1 175 ? -2.381 -9.412 4.002 1.00 98.25 175 ILE A O 1
ATOM 1457 N N . PHE A 1 176 ? -0.684 -10.526 3.014 1.00 98.06 176 PHE A N 1
ATOM 1458 C CA . PHE A 1 176 ? -0.272 -11.275 4.200 1.00 98.06 176 PHE A CA 1
ATOM 1459 C C . PHE A 1 176 ? 0.022 -10.361 5.394 1.00 98.06 176 PHE A C 1
ATOM 1461 O O . PHE A 1 176 ? -0.499 -10.572 6.496 1.00 98.06 176 PHE A O 1
ATOM 1468 N N . VAL A 1 177 ? 0.823 -9.315 5.180 1.00 98.00 177 VAL A N 1
ATOM 1469 C CA . VAL A 1 177 ? 1.198 -8.379 6.245 1.00 98.00 177 VAL A CA 1
ATOM 1470 C C . VAL A 1 177 ? -0.023 -7.606 6.728 1.00 98.00 177 VAL A C 1
ATOM 1472 O O . VAL A 1 177 ? -0.249 -7.518 7.933 1.00 98.00 177 VAL A O 1
ATOM 1475 N N . THR A 1 178 ? -0.865 -7.113 5.820 1.00 98.38 178 THR A N 1
ATOM 1476 C CA . THR A 1 178 ? -2.052 -6.331 6.196 1.00 98.38 178 THR A CA 1
ATOM 1477 C C . THR A 1 178 ? -3.047 -7.158 6.993 1.00 98.38 178 THR A C 1
ATOM 1479 O O . THR A 1 178 ? -3.506 -6.703 8.038 1.00 98.38 178 THR A O 1
ATOM 1482 N N . THR A 1 179 ? -3.350 -8.388 6.567 1.00 97.81 179 THR A N 1
ATOM 1483 C CA . THR A 1 179 ? -4.250 -9.274 7.320 1.00 97.81 179 THR A CA 1
ATOM 1484 C C . THR A 1 179 ? -3.665 -9.656 8.675 1.00 97.81 179 THR A C 1
ATOM 1486 O O . THR A 1 179 ? -4.402 -9.788 9.649 1.00 97.81 179 THR A O 1
ATOM 1489 N N . THR A 1 180 ? -2.340 -9.795 8.770 1.00 97.81 180 THR A N 1
ATOM 1490 C CA . THR A 1 180 ? -1.667 -10.073 10.044 1.00 97.81 180 THR A CA 1
ATOM 1491 C C . THR A 1 180 ? -1.806 -8.887 10.996 1.00 97.81 180 THR A C 1
ATOM 1493 O O . THR A 1 180 ? -2.294 -9.056 12.111 1.00 97.81 180 THR A O 1
ATOM 1496 N N . ILE A 1 181 ? -1.467 -7.673 10.547 1.00 97.94 181 ILE A N 1
ATOM 1497 C CA . ILE A 1 181 ? -1.560 -6.450 11.359 1.00 97.94 181 ILE A CA 1
ATOM 1498 C C . ILE A 1 181 ? -3.011 -6.098 11.705 1.00 97.94 181 ILE A C 1
ATOM 1500 O O . ILE A 1 181 ? -3.282 -5.633 12.811 1.00 97.94 181 ILE A O 1
ATOM 1504 N N . PHE A 1 182 ? -3.966 -6.370 10.814 1.00 97.75 182 PHE A N 1
ATOM 1505 C CA . PHE A 1 182 ? -5.389 -6.188 11.096 1.00 97.75 182 PHE A CA 1
ATOM 1506 C C . PHE A 1 182 ? -5.843 -6.968 12.339 1.00 97.75 182 PHE A C 1
ATOM 1508 O O . PHE A 1 182 ? -6.622 -6.439 13.130 1.00 97.75 182 PHE A O 1
ATOM 1515 N N . ASN A 1 183 ? -5.312 -8.175 12.554 1.00 95.31 183 ASN A N 1
ATOM 1516 C CA . ASN A 1 183 ? -5.659 -9.027 13.695 1.00 95.31 183 ASN A CA 1
ATOM 1517 C C . ASN A 1 183 ? -4.903 -8.681 14.992 1.00 95.31 183 ASN A C 1
ATOM 1519 O O . ASN A 1 183 ? -5.219 -9.228 16.051 1.00 95.31 183 ASN A O 1
ATOM 1523 N N . VAL A 1 184 ? -3.921 -7.776 14.944 1.00 94.25 184 VAL A N 1
ATOM 1524 C CA . VAL A 1 184 ? -3.224 -7.295 16.143 1.00 94.25 184 VAL A CA 1
ATOM 1525 C C . VAL A 1 184 ? -4.154 -6.371 16.933 1.00 94.25 184 VAL A C 1
ATOM 1527 O O . VAL A 1 184 ? -4.741 -5.434 16.383 1.00 94.25 184 VAL A O 1
ATOM 1530 N N . LYS A 1 185 ? -4.285 -6.639 18.238 1.00 88.81 185 LYS A N 1
ATOM 1531 C CA . LYS A 1 185 ? -5.002 -5.769 19.180 1.00 88.81 185 LYS A CA 1
ATOM 1532 C C . LYS A 1 185 ? -4.126 -4.564 19.527 1.00 88.81 185 LYS A C 1
ATOM 1534 O O . LYS A 1 185 ? -2.952 -4.750 19.845 1.00 88.81 185 LYS A O 1
ATOM 1539 N N . ILE A 1 186 ? -4.702 -3.366 19.458 1.00 82.12 186 ILE A N 1
ATOM 1540 C CA . ILE A 1 186 ? -4.053 -2.074 19.732 1.00 82.12 186 ILE A CA 1
ATOM 1541 C C . ILE A 1 186 ? -4.837 -1.357 20.821 1.00 82.12 186 ILE A C 1
ATOM 1543 O O . ILE A 1 186 ? -6.082 -1.477 20.787 1.00 82.12 186 ILE A O 1
#

Sequence (186 aa):
MYKILIFFIVIIIIFGLNYWCHLIGMDFYKDQPTNYKIHDLLHSVLPDLHDYHISIDIIGFIAVIPAIMYFNQELTIEFLTKFLIIMLIRAFTIVSTVLPKYERCDTKFDYRNFILGGCYDKIFSGHTSFILLLTLLYYREHIINLPTLFVMNIINMLAIIATRSHYTVDVLIAIFVTTTIFNVKI

Radius of gyration: 16.77 Å; Cα contacts (8 Å, |Δi|>4): 201; chains: 1; bounding box: 46×30×45 Å

Solvent-accessible surface area (backbone atoms only — not comparable to full-atom values): 10397 Å² total; per-residue (Å²): 111,70,69,60,51,51,53,54,51,53,52,52,50,32,51,51,33,50,53,46,26,46,51,53,39,51,62,68,49,67,86,44,81,79,74,68,74,78,92,41,75,58,61,76,71,44,64,87,39,48,93,52,48,67,54,56,57,51,53,53,58,60,64,44,55,61,46,75,76,68,53,50,73,67,56,48,51,50,50,52,53,49,51,50,54,51,47,46,53,38,28,53,52,24,54,73,45,76,49,77,44,54,84,88,53,71,79,73,87,42,74,64,34,69,74,78,50,46,55,28,53,33,67,48,35,64,68,52,28,52,54,48,49,51,41,53,50,32,41,74,71,64,74,42,54,71,69,56,46,51,52,55,46,52,52,51,50,51,50,38,34,24,20,56,65,37,55,62,64,10,45,54,47,18,50,56,52,36,59,52,51,68,72,53,88,129

pLDDT: mean 90.96, std 7.84, range [58.38, 98.38]

Foldseek 3Di:
DVVVVVLVVLVCLLLVLLVLLLVVLCVVCVPPDLPPDDDFDLLVPAAAPQVCLVVLVVLLVVLCVVCVVPPDPVNVVLLVVLLSVLSSVLSVQLNVDFDRFDPPFDSPDDPCCSPLNGRRSEQAHSSLLSSLLSLVSCCVVVVDDPVVSVVSNVVSLSSCVNSSVYGPNNNVVSVVSSVVSSPDDD

Mean predicted aligned error: 4.4 Å

Secondary structure (DSSP, 8-state):
-HHHHHHHHHHHHHHHHHHHHHHHHHHHHSSS-TT-----HHHHHS---GGGTHHHHHHHHHHHHHHHHH--HHHHHHHHHHHHHHHHHHHHHHHH-PPPPPTT------HHHHHH--TT--SS-HHHHHHHHHHHHHHHTTSS-HHHHHHHHHHHHHHHHHTTSS-HHHHHHHHHHHHHHHTS--

Organism: NCBI:txid1070528